Protein AF-S9UKJ8-F1 (afdb_monomer_lite)

Organism: NCBI:txid28005

Sequence (243 aa):
MNTKVLHRVELGLLLQLMEANLGEGTVPHVLLGRLALAVHAKDIDEVETLLLLLRHGASNDEAVRLEVHRLLRDAPGLAELLCSAAQAQTVSVSLSSPLELAPADGTSSDHNPPSGGAGHRAVTPTTRRNTDNQFLSEMLTSQVMTWCAQHPAEWELAAASATKALQRSRERQQEKARDRSVASEVRREKALKQKEKAAEQEAEVTKLFTKMKMDAQTICKDSTSSLAPSLSSSFTRAASPLS

Secondary structure (DSSP, 8-state):
--HHHHHHHHHHHHHHHHHHHGGGS-HHHHHHHHHHHHHHHT-HHHHHHHHHHHHHHHHH-HHHHHHHHHHTTT-HHHHHHHH-----S-------------------------------------TTTTHHHHHHHHHHHHHHHHHHHH-HHHHHHHHHHHHHHHHHHHHHHHHHHHHHHHHHHHHHHHHHHHHHHHHHHHHHHHHHHHHHHHHHHHHHHHHHHTT----------------

pLDDT: mean 71.96, std 22.55, range [26.75, 94.38]

Foldseek 3Di:
DPVVVVVVVVLVVVLVVLVVCLVVLCSLLVLLLVLLVCLVVVVLVSNLSSLVSLQSSLLVDVSSLVVLCVLLVLPNVLSCLSNVNPPPPDDPPPPDDDDDDDDDDDDDDDDDDDDDDDDDDDPPVPPPPPPVSVVVSVVSSVVNSVSCVVCVPSSVVSNVSSNVSNVVVVVVVVVVVVVVVVVVVVVVVVVVVVVVVVVVVVVVVVVVVVVVVVVVVVVVVVVVVVPDDPPPDPDDDDDDDDD

Radius of gyration: 43.36 Å; chains: 1; bounding box: 113×76×123 Å

Structure (mmCIF, N/CA/C/O backbone):
data_AF-S9UKJ8-F1
#
_entry.id   AF-S9UKJ8-F1
#
loop_
_atom_site.group_PDB
_atom_site.id
_atom_site.type_symbol
_atom_site.label_atom_id
_atom_site.label_alt_id
_atom_site.label_comp_id
_atom_site.label_asym_id
_atom_site.label_entity_id
_atom_site.label_seq_id
_atom_site.pdbx_PDB_ins_code
_atom_site.Cartn_x
_atom_site.Cartn_y
_atom_site.Cartn_z
_atom_site.occupancy
_atom_site.B_iso_or_equiv
_atom_site.auth_seq_id
_atom_site.auth_comp_id
_atom_site.auth_asym_id
_atom_site.auth_atom_id
_atom_site.pdbx_PDB_model_num
ATOM 1 N N . MET A 1 1 ? -13.391 -21.448 -23.017 1.00 42.75 1 MET A N 1
ATOM 2 C CA . MET A 1 1 ? -13.779 -20.461 -21.981 1.00 42.75 1 MET A CA 1
ATOM 3 C C . MET A 1 1 ? -12.931 -19.215 -22.165 1.00 42.75 1 MET A C 1
ATOM 5 O O . MET A 1 1 ? -11.741 -19.342 -22.413 1.00 42.75 1 MET A O 1
ATOM 9 N N . ASN A 1 2 ? -13.550 -18.036 -22.146 1.00 40.47 2 ASN A N 1
ATOM 10 C CA . ASN A 1 2 ? -12.925 -16.772 -22.539 1.00 40.47 2 ASN A CA 1
ATOM 11 C C . ASN A 1 2 ? -12.107 -16.196 -21.365 1.00 40.47 2 ASN A C 1
ATOM 13 O O . ASN A 1 2 ? -12.621 -15.409 -20.573 1.00 40.47 2 ASN A O 1
ATOM 17 N N . THR A 1 3 ? -10.844 -16.606 -21.236 1.00 46.06 3 THR A N 1
ATOM 18 C CA . THR A 1 3 ? -9.904 -16.156 -20.184 1.00 46.06 3 THR A CA 1
ATOM 19 C C . THR A 1 3 ? -9.800 -14.630 -20.094 1.00 46.06 3 THR A C 1
ATOM 21 O O . THR A 1 3 ? -9.735 -14.073 -19.004 1.00 46.06 3 THR A O 1
ATOM 24 N N . LYS A 1 4 ? -9.932 -13.936 -21.230 1.00 49.91 4 LYS A N 1
ATOM 25 C CA . LYS A 1 4 ? -9.935 -12.466 -21.320 1.00 49.91 4 LYS A CA 1
ATOM 26 C C . LYS A 1 4 ? -11.103 -11.787 -20.596 1.00 49.91 4 LYS A C 1
ATOM 28 O O . LYS A 1 4 ? -10.984 -10.633 -20.203 1.00 49.91 4 LYS A O 1
ATOM 33 N N . VAL A 1 5 ? -12.248 -12.459 -20.450 1.00 45.25 5 VAL A N 1
ATOM 34 C CA . VAL A 1 5 ? -13.408 -11.898 -19.732 1.00 45.25 5 VAL A CA 1
ATOM 35 C C . VAL A 1 5 ? -13.223 -12.050 -18.222 1.00 45.25 5 VAL A C 1
ATOM 37 O O . VAL A 1 5 ? -13.528 -11.115 -17.490 1.00 45.25 5 VAL A O 1
ATOM 40 N N . LEU A 1 6 ? -12.656 -13.174 -17.771 1.00 49.56 6 LEU A N 1
ATOM 41 C CA . LEU A 1 6 ? -12.334 -13.416 -16.360 1.00 49.56 6 LEU A CA 1
ATOM 42 C C . LEU A 1 6 ? -11.272 -12.433 -15.852 1.00 49.56 6 LEU A C 1
ATOM 44 O O . LEU A 1 6 ? -11.539 -11.719 -14.890 1.00 49.56 6 LEU A O 1
ATOM 48 N N . HIS A 1 7 ? -10.168 -12.266 -16.587 1.00 57.66 7 HIS A N 1
ATOM 49 C CA . HIS A 1 7 ? -9.127 -11.286 -16.243 1.00 57.66 7 HIS A CA 1
ATOM 50 C C . HIS A 1 7 ? -9.651 -9.846 -16.134 1.00 57.66 7 HIS A C 1
ATOM 52 O O . HIS A 1 7 ? -9.177 -9.065 -15.317 1.00 57.66 7 HIS A O 1
ATOM 58 N N . ARG A 1 8 ? -10.661 -9.470 -16.928 1.00 57.50 8 ARG A N 1
ATOM 59 C CA . ARG A 1 8 ? -11.258 -8.124 -16.864 1.00 57.50 8 ARG A CA 1
ATOM 60 C C . ARG A 1 8 ? -12.118 -7.909 -15.628 1.00 57.50 8 ARG A C 1
ATOM 62 O O . ARG A 1 8 ? -12.112 -6.812 -15.077 1.00 57.50 8 ARG A O 1
ATOM 69 N N . VAL A 1 9 ? -12.867 -8.930 -15.216 1.00 57.56 9 VAL A N 1
ATOM 70 C CA . VAL A 1 9 ? -13.647 -8.884 -13.972 1.00 57.56 9 VAL A CA 1
ATOM 71 C C . VAL A 1 9 ? -12.697 -8.837 -12.775 1.00 57.56 9 VAL A C 1
ATOM 73 O O . VAL A 1 9 ? -12.909 -8.044 -11.862 1.00 57.56 9 VAL A O 1
ATOM 76 N N . GLU A 1 10 ? -11.612 -9.610 -12.822 1.00 70.25 10 GLU A N 1
ATOM 77 C CA . GLU A 1 10 ? -10.571 -9.643 -11.790 1.00 70.25 10 GLU A CA 1
ATOM 78 C C . GLU A 1 10 ? -9.831 -8.300 -11.675 1.00 70.25 10 GLU A C 1
ATOM 80 O O . GLU A 1 10 ? -9.733 -7.755 -10.576 1.00 70.25 10 GLU A O 1
ATOM 85 N N . LEU A 1 11 ? -9.404 -7.696 -12.791 1.00 70.69 11 LEU A N 1
ATOM 86 C CA . LEU A 1 11 ? -8.752 -6.381 -12.792 1.00 70.69 11 LEU A CA 1
ATOM 87 C C . LEU A 1 11 ? -9.694 -5.261 -12.325 1.00 70.69 11 LEU A C 1
ATOM 89 O O . LEU A 1 11 ? -9.288 -4.398 -11.550 1.00 70.69 11 LEU A O 1
ATOM 93 N N . GLY A 1 12 ? -10.957 -5.277 -12.762 1.00 68.12 12 GLY A N 1
ATOM 94 C CA . GLY A 1 12 ? -11.956 -4.299 -12.322 1.00 68.12 12 GLY A CA 1
ATOM 95 C C . GLY A 1 12 ? -12.201 -4.353 -10.813 1.00 68.12 12 GLY A C 1
ATOM 96 O O . GLY A 1 12 ? -12.305 -3.313 -10.165 1.00 68.12 12 GLY A O 1
ATOM 97 N N . LEU A 1 13 ? -12.226 -5.558 -10.239 1.00 75.00 13 LEU A N 1
ATOM 98 C CA . LEU A 1 13 ? -12.382 -5.754 -8.801 1.00 75.00 13 LEU A CA 1
ATOM 99 C C . LEU A 1 13 ? -11.124 -5.327 -8.027 1.00 75.00 13 LEU A C 1
ATOM 101 O O . LEU A 1 13 ? -11.236 -4.694 -6.979 1.00 75.00 13 LEU A O 1
ATOM 105 N N . LEU A 1 14 ? -9.929 -5.603 -8.561 1.00 77.38 14 LEU A N 1
ATOM 106 C CA . LEU A 1 14 ? -8.662 -5.129 -7.992 1.00 77.38 14 LEU A CA 1
ATOM 107 C C . LEU A 1 14 ? -8.565 -3.599 -7.985 1.00 77.38 14 LEU A C 1
ATOM 109 O O . LEU A 1 14 ? -8.119 -3.032 -6.991 1.00 77.38 14 LEU A O 1
ATOM 113 N N . LEU A 1 15 ? -9.024 -2.930 -9.046 1.00 77.00 15 LEU A N 1
ATOM 114 C CA . LEU A 1 15 ? -9.085 -1.467 -9.112 1.00 77.00 15 LEU A CA 1
ATOM 115 C C . LEU A 1 15 ? -10.022 -0.892 -8.046 1.00 77.00 15 LEU A C 1
ATOM 117 O O . LEU A 1 15 ? -9.621 0.005 -7.313 1.00 77.00 15 LEU A O 1
ATOM 121 N N . GLN A 1 16 ? -11.229 -1.445 -7.900 1.00 74.12 16 GLN A N 1
ATOM 122 C CA . GLN A 1 16 ? -12.180 -1.004 -6.871 1.00 74.12 16 GLN A CA 1
ATOM 123 C C . GLN A 1 16 ? -11.644 -1.223 -5.453 1.00 74.12 16 GLN A C 1
ATOM 125 O O . GLN A 1 16 ? -11.797 -0.363 -4.585 1.00 74.12 16 GLN A O 1
ATOM 130 N N . LEU A 1 17 ? -10.992 -2.363 -5.207 1.00 78.75 17 LEU A N 1
ATOM 131 C CA . LEU A 1 17 ? -10.336 -2.629 -3.929 1.00 78.75 17 LEU A CA 1
ATOM 132 C C . LEU A 1 17 ? -9.192 -1.648 -3.686 1.00 78.75 17 LEU A C 1
ATOM 134 O O . LEU A 1 17 ? -9.054 -1.145 -2.577 1.00 78.75 17 LEU A O 1
ATOM 138 N N . MET A 1 18 ? -8.389 -1.345 -4.703 1.00 82.69 18 MET A N 1
ATOM 139 C CA . MET A 1 18 ? -7.324 -0.358 -4.588 1.00 82.69 18 MET A CA 1
ATOM 140 C C . MET A 1 18 ? -7.886 1.023 -4.240 1.00 82.69 18 MET A C 1
ATOM 142 O O . MET A 1 18 ? -7.428 1.620 -3.271 1.00 82.69 18 MET A O 1
ATOM 146 N N . GLU A 1 19 ? -8.904 1.491 -4.967 1.00 78.56 19 GLU A N 1
ATOM 147 C CA . GLU A 1 19 ? -9.589 2.769 -4.729 1.00 78.56 19 GLU A CA 1
ATOM 148 C C . GLU A 1 19 ? -10.152 2.867 -3.309 1.00 78.56 19 GLU A C 1
ATOM 150 O O . GLU A 1 19 ? -9.937 3.866 -2.623 1.00 78.56 19 GLU A O 1
ATOM 155 N N . ALA A 1 20 ? -10.793 1.800 -2.826 1.00 79.94 20 ALA A N 1
ATOM 156 C CA . ALA A 1 20 ? -11.312 1.727 -1.462 1.00 79.94 20 ALA A CA 1
ATOM 157 C C . ALA A 1 20 ? -10.213 1.824 -0.385 1.00 79.94 20 ALA A C 1
ATOM 159 O O . ALA A 1 20 ? -10.508 2.175 0.756 1.00 79.94 20 ALA A O 1
ATOM 160 N N . ASN A 1 21 ? -8.958 1.525 -0.736 1.00 77.69 21 ASN A N 1
ATOM 161 C CA . ASN A 1 21 ? -7.815 1.513 0.177 1.00 77.69 21 ASN A CA 1
ATOM 162 C C . ASN A 1 21 ? -6.812 2.659 -0.062 1.00 77.69 21 ASN A C 1
ATOM 164 O O . ASN A 1 21 ? -5.813 2.740 0.655 1.00 77.69 21 ASN A O 1
ATOM 168 N N . LEU A 1 22 ? -7.061 3.574 -1.010 1.00 75.56 22 LEU A N 1
ATOM 169 C CA . LEU A 1 22 ? -6.163 4.710 -1.291 1.00 75.56 22 LEU A CA 1
ATOM 170 C C . LEU A 1 22 ? -5.893 5.560 -0.040 1.00 75.56 22 LEU A C 1
ATOM 172 O O . LEU A 1 22 ? -4.749 5.926 0.232 1.00 75.56 22 LEU A O 1
ATOM 176 N N . GLY A 1 23 ? -6.920 5.765 0.791 1.00 66.38 23 GLY A N 1
ATOM 177 C CA . GLY A 1 23 ? -6.824 6.530 2.038 1.00 66.38 23 GLY A CA 1
ATOM 178 C C . GLY A 1 23 ? -5.901 5.929 3.108 1.00 66.38 23 GLY A C 1
ATOM 179 O O . GLY A 1 23 ? -5.560 6.618 4.067 1.00 66.38 23 GLY A O 1
ATOM 180 N N . GLU A 1 24 ? -5.468 4.672 2.969 1.00 70.50 24 GLU A N 1
ATOM 181 C CA . GLU A 1 24 ? -4.527 4.054 3.910 1.00 70.50 24 GLU A CA 1
ATOM 182 C C . GLU A 1 24 ? -3.058 4.393 3.611 1.00 70.50 24 GLU A C 1
ATOM 184 O O . GLU A 1 24 ? -2.190 4.140 4.450 1.00 70.50 24 GLU A O 1
ATOM 189 N N . GLY A 1 25 ? -2.751 4.937 2.424 1.00 73.50 25 GLY A N 1
ATOM 190 C CA . GLY A 1 25 ? -1.390 5.295 2.005 1.00 73.50 25 GLY A CA 1
ATOM 191 C C . GLY A 1 25 ? -0.428 4.108 1.841 1.00 73.50 25 GLY A C 1
ATOM 192 O O . GLY A 1 25 ? 0.751 4.310 1.568 1.00 73.50 25 GLY A O 1
ATOM 193 N N . THR A 1 26 ? -0.910 2.870 2.006 1.00 82.75 26 THR A N 1
ATOM 194 C CA . THR A 1 26 ? -0.124 1.626 1.908 1.00 82.75 26 THR A CA 1
ATOM 195 C C . THR A 1 26 ? -0.115 1.031 0.501 1.00 82.75 26 THR A C 1
ATOM 197 O O . THR A 1 26 ? 0.738 0.198 0.185 1.00 82.75 26 THR A O 1
ATOM 200 N N . VAL A 1 27 ? -1.050 1.464 -0.349 1.00 86.25 27 VAL A N 1
ATOM 201 C CA . VAL A 1 27 ? -1.224 0.986 -1.726 1.00 86.25 27 VAL A CA 1
ATOM 202 C C . VAL A 1 27 ? 0.079 1.076 -2.537 1.00 86.25 27 VAL A C 1
ATOM 204 O O . VAL A 1 27 ? 0.480 0.049 -3.092 1.00 86.25 27 VAL A O 1
ATOM 207 N N . PRO A 1 28 ? 0.814 2.209 -2.560 1.00 89.06 28 PRO A N 1
ATOM 208 C CA . PRO A 1 28 ? 2.057 2.308 -3.327 1.00 89.06 28 PRO A CA 1
ATOM 209 C C . PRO A 1 28 ? 3.138 1.344 -2.826 1.00 89.06 28 PRO A C 1
ATOM 211 O O . PRO A 1 28 ? 3.861 0.765 -3.635 1.00 89.06 28 PRO A O 1
ATOM 214 N N . HIS A 1 29 ? 3.227 1.103 -1.509 1.00 89.81 29 HIS A N 1
ATOM 215 C CA . HIS A 1 29 ? 4.183 0.141 -0.941 1.00 89.81 29 HIS A CA 1
ATOM 216 C C . HIS A 1 29 ? 3.895 -1.282 -1.401 1.00 89.81 29 HIS A C 1
ATOM 218 O O . HIS A 1 29 ? 4.818 -2.013 -1.751 1.00 89.81 29 HIS A O 1
ATOM 224 N N . VAL A 1 30 ? 2.622 -1.682 -1.384 1.00 88.62 30 VAL A N 1
ATOM 225 C CA . VAL A 1 30 ? 2.203 -3.026 -1.799 1.00 88.62 30 VAL A CA 1
ATOM 226 C C . VAL A 1 30 ? 2.452 -3.226 -3.283 1.00 88.62 30 VAL A C 1
ATOM 228 O O . VAL A 1 30 ? 3.060 -4.227 -3.657 1.00 88.62 30 VAL A O 1
ATOM 231 N N . LEU A 1 31 ? 2.025 -2.279 -4.114 1.00 91.31 31 LEU A N 1
ATOM 232 C CA . LEU A 1 31 ? 2.148 -2.409 -5.559 1.00 91.31 31 LEU A CA 1
ATOM 233 C C . LEU A 1 31 ? 3.610 -2.372 -6.019 1.00 91.31 31 LEU A C 1
ATOM 235 O O . LEU A 1 31 ? 4.016 -3.256 -6.765 1.00 91.31 31 LEU A O 1
ATOM 239 N N . LEU A 1 32 ? 4.428 -1.432 -5.527 1.00 92.12 32 LEU A N 1
ATOM 240 C CA . LEU A 1 32 ? 5.851 -1.368 -5.889 1.00 92.12 32 LEU A CA 1
ATOM 241 C C . LEU A 1 32 ? 6.654 -2.539 -5.313 1.00 92.12 32 LEU A C 1
ATOM 243 O O . LEU A 1 32 ? 7.533 -3.071 -5.987 1.00 92.12 32 LEU A O 1
ATOM 247 N N . GLY A 1 33 ? 6.351 -2.975 -4.087 1.00 90.69 33 GLY A N 1
ATOM 248 C CA . GLY A 1 33 ? 7.003 -4.142 -3.494 1.00 90.69 33 GLY A CA 1
ATOM 249 C C . GLY A 1 33 ? 6.677 -5.435 -4.245 1.00 90.69 33 GLY A C 1
ATOM 250 O O . GLY A 1 33 ? 7.560 -6.264 -4.443 1.00 90.69 33 GLY A O 1
ATOM 251 N N . ARG A 1 34 ? 5.433 -5.605 -4.716 1.00 89.75 34 ARG A N 1
ATOM 252 C CA . ARG A 1 34 ? 5.076 -6.730 -5.594 1.00 89.75 34 ARG A CA 1
ATOM 253 C C . ARG A 1 34 ? 5.686 -6.597 -6.982 1.00 89.75 34 ARG A C 1
ATOM 255 O O . ARG A 1 34 ? 6.147 -7.598 -7.514 1.00 89.75 34 ARG A O 1
AT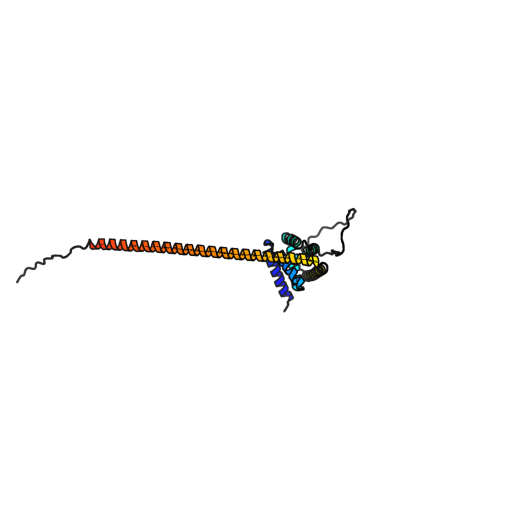OM 262 N N . LEU A 1 35 ? 5.759 -5.384 -7.529 1.00 91.94 35 LEU A N 1
ATOM 263 C CA . LEU A 1 35 ? 6.369 -5.139 -8.836 1.00 91.94 35 LEU A CA 1
ATOM 264 C C . LEU A 1 35 ? 7.842 -5.550 -8.820 1.00 91.94 35 LEU A C 1
ATOM 266 O O . LEU A 1 35 ? 8.294 -6.234 -9.731 1.00 91.94 35 LEU A O 1
ATOM 270 N N . ALA A 1 36 ? 8.563 -5.216 -7.746 1.00 91.50 36 ALA A N 1
ATOM 271 C CA . ALA A 1 36 ? 9.942 -5.648 -7.547 1.00 91.50 36 ALA A CA 1
ATOM 272 C C . ALA A 1 36 ? 10.104 -7.176 -7.637 1.00 91.50 36 ALA A C 1
ATOM 274 O O . ALA A 1 36 ? 10.993 -7.672 -8.331 1.00 91.50 36 ALA A O 1
ATOM 275 N N . LEU A 1 37 ? 9.215 -7.919 -6.973 1.00 89.56 37 LEU A N 1
ATOM 276 C CA . LEU A 1 37 ? 9.215 -9.382 -6.993 1.00 89.56 37 LEU A CA 1
ATOM 277 C C . LEU A 1 37 ? 8.841 -9.942 -8.371 1.00 89.56 37 LEU A C 1
ATOM 279 O O . LEU A 1 37 ? 9.514 -10.851 -8.848 1.00 89.56 37 LEU A O 1
ATOM 283 N N . ALA A 1 38 ? 7.816 -9.386 -9.019 1.00 90.62 38 ALA A N 1
ATOM 284 C CA . ALA A 1 38 ? 7.336 -9.834 -10.325 1.00 90.62 38 ALA A CA 1
ATOM 285 C C . ALA A 1 38 ? 8.391 -9.631 -11.426 1.00 90.62 38 ALA A C 1
ATOM 287 O O . ALA A 1 38 ? 8.667 -10.546 -12.200 1.00 90.62 38 ALA A O 1
ATOM 288 N N . VAL A 1 39 ? 9.067 -8.474 -11.440 1.00 89.81 39 VAL A N 1
ATOM 289 C CA . VAL A 1 39 ? 10.184 -8.197 -12.361 1.00 89.81 39 VAL A CA 1
ATOM 290 C C . VAL A 1 39 ? 11.334 -9.182 -12.135 1.00 89.81 39 VAL A C 1
ATOM 292 O O . VAL A 1 39 ? 11.874 -9.723 -13.099 1.00 89.81 39 VAL A O 1
ATOM 295 N N . HIS A 1 40 ? 11.692 -9.465 -10.876 1.00 88.56 40 HIS A N 1
ATOM 296 C CA . HIS A 1 40 ? 12.737 -10.443 -10.555 1.00 88.56 40 HIS A CA 1
ATOM 297 C C . HIS A 1 40 ? 12.354 -11.867 -10.995 1.00 88.56 40 HIS A C 1
ATOM 299 O O . HIS A 1 40 ? 13.179 -12.591 -11.551 1.00 88.56 40 HIS A O 1
ATOM 305 N N . ALA A 1 41 ? 11.089 -12.248 -10.799 1.00 89.81 41 ALA A N 1
ATOM 306 C CA . ALA A 1 41 ? 10.534 -13.530 -11.226 1.00 89.81 41 ALA A CA 1
ATOM 307 C C . ALA A 1 41 ? 10.302 -13.628 -12.746 1.00 89.81 41 ALA A C 1
ATOM 309 O O . ALA A 1 41 ? 10.037 -14.720 -13.246 1.00 89.81 41 ALA A O 1
ATOM 310 N N . LYS A 1 42 ? 10.428 -12.512 -13.482 1.00 90.12 42 LYS A N 1
ATOM 311 C CA . LYS A 1 42 ? 10.076 -12.382 -14.906 1.00 90.12 42 LYS A CA 1
ATOM 312 C C . LYS A 1 42 ? 8.613 -12.751 -15.192 1.00 90.12 42 LYS A C 1
ATOM 314 O O . LYS A 1 42 ? 8.304 -13.254 -16.271 1.00 90.12 42 LYS A O 1
ATOM 319 N N . ASP A 1 43 ? 7.728 -12.495 -14.232 1.00 89.75 43 ASP A N 1
ATOM 320 C CA . ASP A 1 43 ? 6.286 -12.689 -14.380 1.00 89.75 43 ASP A CA 1
ATOM 321 C C . ASP A 1 43 ? 5.681 -11.471 -15.089 1.00 89.75 43 ASP A C 1
ATOM 323 O O . ASP A 1 43 ? 5.355 -10.457 -14.471 1.00 89.75 43 ASP A O 1
ATOM 327 N N . ILE A 1 44 ? 5.608 -11.544 -16.418 1.00 87.38 44 ILE A N 1
ATOM 328 C CA . ILE A 1 44 ? 5.170 -10.423 -17.257 1.00 87.38 44 ILE A CA 1
ATOM 329 C C . ILE A 1 44 ? 3.692 -10.087 -17.027 1.00 87.38 44 ILE A C 1
ATOM 331 O O . ILE A 1 44 ? 3.347 -8.907 -17.006 1.00 87.38 44 ILE A O 1
ATOM 335 N N . ASP A 1 45 ? 2.846 -11.093 -16.799 1.00 85.25 45 ASP A N 1
ATOM 336 C CA . ASP A 1 45 ? 1.407 -10.901 -16.592 1.00 85.25 45 ASP A CA 1
ATOM 337 C C . ASP A 1 45 ? 1.142 -10.170 -15.260 1.00 85.25 45 ASP A C 1
ATOM 339 O O . ASP A 1 45 ? 0.312 -9.252 -15.177 1.00 85.25 45 ASP A O 1
ATOM 343 N N . GLU A 1 46 ? 1.888 -10.528 -14.206 1.00 86.69 46 GLU A N 1
ATOM 344 C CA . GLU A 1 46 ? 1.823 -9.824 -12.924 1.00 86.69 46 GLU A CA 1
ATOM 345 C C . GLU A 1 46 ? 2.389 -8.400 -13.034 1.00 86.69 46 GLU A C 1
ATOM 347 O O . GLU A 1 46 ? 1.773 -7.462 -12.518 1.00 86.69 46 GLU A O 1
ATOM 352 N N . VAL A 1 47 ? 3.516 -8.211 -13.732 1.00 89.44 47 VAL A N 1
ATOM 353 C CA . VAL A 1 47 ? 4.085 -6.875 -13.987 1.00 89.44 47 VAL A CA 1
ATOM 354 C C . VAL A 1 47 ? 3.057 -5.986 -14.681 1.00 89.44 47 VAL A C 1
ATOM 356 O O . VAL A 1 47 ? 2.778 -4.893 -14.191 1.00 89.44 47 VAL A O 1
ATOM 359 N N . GLU A 1 48 ? 2.447 -6.456 -15.766 1.00 86.94 48 GLU A N 1
ATOM 360 C CA . GLU A 1 48 ? 1.455 -5.694 -16.524 1.00 86.94 48 GLU A CA 1
ATOM 361 C C . GLU A 1 48 ? 0.286 -5.247 -15.629 1.00 86.94 48 GLU A C 1
ATOM 363 O O . GLU A 1 48 ? -0.073 -4.065 -15.577 1.00 86.94 48 GLU A O 1
ATOM 368 N N . THR A 1 49 ? -0.259 -6.180 -14.847 1.00 85.50 49 THR A N 1
ATOM 369 C CA . THR A 1 49 ? -1.361 -5.907 -13.917 1.00 85.50 49 THR A CA 1
ATOM 370 C C . THR A 1 49 ? -0.976 -4.853 -12.876 1.00 85.50 49 THR A C 1
ATOM 372 O O . THR A 1 49 ? -1.731 -3.911 -12.624 1.00 85.50 49 THR A O 1
ATOM 375 N N . LEU A 1 50 ? 0.207 -4.975 -12.271 1.00 89.12 50 LEU A N 1
ATOM 376 C CA . LEU A 1 50 ? 0.682 -4.045 -11.244 1.00 89.12 50 LEU A CA 1
ATOM 377 C C . LEU A 1 50 ? 0.945 -2.645 -11.804 1.00 89.12 50 LEU A C 1
ATOM 379 O O . LEU A 1 50 ? 0.643 -1.657 -11.132 1.00 89.12 50 LEU A O 1
ATOM 383 N N . LEU A 1 51 ? 1.461 -2.552 -13.030 1.00 89.00 51 LEU A N 1
ATOM 384 C CA . LEU A 1 51 ? 1.686 -1.283 -13.719 1.00 89.00 51 LEU A CA 1
ATOM 385 C C . LEU A 1 51 ? 0.371 -0.561 -14.021 1.00 89.00 51 LEU A C 1
ATOM 387 O O . LEU A 1 51 ? 0.275 0.649 -13.806 1.00 89.00 51 LEU A O 1
ATOM 391 N N . LEU A 1 52 ? -0.663 -1.292 -14.446 1.00 84.31 52 LEU A N 1
ATOM 392 C CA . LEU A 1 52 ? -2.002 -0.734 -14.649 1.00 84.31 52 LEU A CA 1
ATOM 393 C C . LEU A 1 52 ? -2.588 -0.171 -13.349 1.00 84.31 52 LEU A C 1
ATOM 395 O O . LEU A 1 52 ? -3.108 0.948 -13.343 1.00 84.31 52 LEU A O 1
ATOM 399 N N . LEU A 1 53 ? -2.468 -0.911 -12.243 1.00 86.00 53 LEU A N 1
ATOM 400 C CA . LEU A 1 53 ? -2.940 -0.467 -10.929 1.00 86.00 53 LEU A CA 1
ATOM 401 C C . LEU A 1 53 ? -2.173 0.770 -10.438 1.00 86.00 53 LEU A C 1
ATOM 403 O O . LEU A 1 53 ? -2.792 1.755 -10.037 1.00 86.00 53 LEU A O 1
ATOM 407 N N . LEU A 1 54 ? -0.837 0.760 -10.519 1.00 88.19 54 LEU A N 1
ATOM 408 C CA . LEU A 1 54 ? 0.008 1.889 -10.111 1.00 88.19 54 LEU A CA 1
ATOM 409 C C . LEU A 1 54 ? -0.319 3.155 -10.888 1.00 88.19 54 LEU A C 1
ATOM 411 O O . LEU A 1 54 ? -0.495 4.216 -10.293 1.00 88.19 54 LEU A O 1
ATOM 415 N N . ARG A 1 55 ? -0.441 3.037 -12.208 1.00 84.31 55 ARG A N 1
ATOM 416 C CA . ARG A 1 55 ? -0.739 4.171 -13.076 1.00 84.31 55 ARG A CA 1
ATOM 417 C C . ARG A 1 55 ? -2.131 4.731 -12.817 1.00 84.31 55 ARG A C 1
ATOM 419 O O . ARG A 1 55 ? -2.295 5.949 -12.786 1.00 84.31 55 ARG A O 1
ATOM 426 N N . HIS A 1 56 ? -3.124 3.865 -12.603 1.00 83.69 56 HIS A N 1
ATOM 427 C CA . HIS A 1 56 ? -4.470 4.292 -1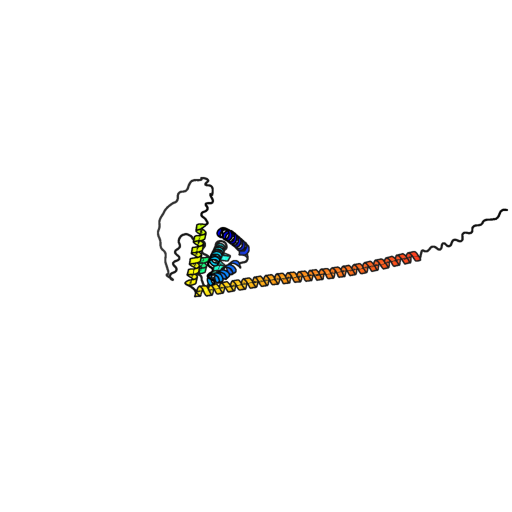2.216 1.00 83.69 56 HIS A CA 1
ATOM 428 C C . HIS A 1 56 ? -4.451 5.037 -10.881 1.00 83.69 56 HIS A C 1
ATOM 430 O O . HIS A 1 56 ? -5.003 6.130 -10.783 1.00 83.69 56 HIS A O 1
ATOM 436 N N . GLY A 1 57 ? -3.761 4.492 -9.875 1.00 83.94 57 GLY A N 1
ATOM 437 C CA . GLY A 1 57 ? -3.603 5.136 -8.572 1.00 83.94 57 GLY A CA 1
ATOM 438 C C . GLY A 1 57 ? -2.914 6.499 -8.676 1.00 83.94 57 GLY A C 1
ATOM 439 O O . GLY A 1 57 ? -3.449 7.490 -8.193 1.00 83.94 57 GLY A O 1
ATOM 440 N N . ALA A 1 58 ? -1.775 6.573 -9.367 1.00 86.50 58 ALA A N 1
ATOM 441 C CA . ALA A 1 58 ? -0.998 7.804 -9.522 1.00 86.50 58 ALA A CA 1
ATOM 442 C C . ALA A 1 58 ? -1.699 8.875 -10.377 1.00 86.50 58 ALA A C 1
ATOM 444 O O . ALA A 1 58 ? -1.426 10.062 -10.214 1.00 86.50 58 ALA A O 1
ATOM 445 N N . SER A 1 59 ? -2.598 8.477 -11.283 1.00 83.56 59 SER A N 1
ATOM 446 C CA . SER A 1 59 ? -3.378 9.421 -12.098 1.00 83.56 59 SER A CA 1
ATOM 447 C C . SER A 1 59 ? -4.567 10.014 -11.340 1.00 83.56 59 SER A C 1
ATOM 449 O O . SER A 1 59 ? -4.985 11.128 -11.648 1.00 83.56 59 SER A O 1
ATOM 451 N N . ASN A 1 60 ? -5.121 9.275 -10.375 1.00 82.44 60 ASN A N 1
ATOM 452 C CA . ASN A 1 60 ? -6.327 9.672 -9.646 1.00 82.44 60 ASN A CA 1
ATOM 453 C C . ASN A 1 60 ? -6.036 10.279 -8.268 1.00 82.44 60 ASN A C 1
ATOM 455 O O . ASN A 1 60 ? -6.867 11.028 -7.758 1.00 82.44 60 ASN A O 1
ATOM 459 N N . ASP A 1 61 ? -4.885 9.969 -7.667 1.00 83.94 61 ASP A N 1
ATOM 460 C CA . ASP A 1 61 ? -4.521 10.412 -6.323 1.00 83.94 61 ASP A CA 1
ATOM 461 C C . ASP A 1 61 ? -3.088 10.972 -6.279 1.00 83.94 61 ASP A C 1
ATOM 463 O O . ASP A 1 61 ? -2.094 10.269 -6.492 1.00 83.94 61 ASP A O 1
ATOM 467 N N . GLU A 1 62 ? -2.985 12.260 -5.945 1.00 87.31 62 GLU A N 1
ATOM 468 C CA . GLU A 1 62 ? -1.714 12.967 -5.785 1.00 87.31 62 GLU A CA 1
ATOM 469 C C . GLU A 1 62 ? -0.834 12.344 -4.697 1.00 87.31 62 GLU A C 1
ATOM 471 O O . GLU A 1 62 ? 0.387 12.284 -4.844 1.00 87.31 62 GLU A O 1
ATOM 476 N N . ALA A 1 63 ? -1.433 11.851 -3.610 1.00 87.94 63 ALA A N 1
ATOM 477 C CA . ALA A 1 63 ? -0.692 11.229 -2.522 1.00 87.94 63 ALA A CA 1
ATOM 478 C C . ALA A 1 63 ? -0.019 9.935 -2.989 1.00 87.94 63 ALA A C 1
ATOM 480 O O . ALA A 1 63 ? 1.128 9.675 -2.625 1.00 87.94 63 ALA A O 1
ATOM 481 N N . VAL A 1 64 ? -0.688 9.157 -3.849 1.00 88.12 64 VAL A N 1
ATOM 482 C CA . VAL A 1 64 ? -0.085 7.978 -4.486 1.00 88.12 64 VAL A CA 1
ATOM 483 C C . VAL A 1 64 ? 1.073 8.388 -5.380 1.00 88.12 64 VAL A C 1
ATOM 485 O O . VAL A 1 64 ? 2.152 7.809 -5.267 1.00 88.12 64 VAL A O 1
ATOM 488 N N . ARG A 1 65 ? 0.884 9.402 -6.228 1.00 90.19 65 ARG A N 1
ATOM 489 C CA . ARG A 1 65 ? 1.933 9.892 -7.129 1.00 90.19 65 ARG A CA 1
ATOM 490 C C . ARG A 1 65 ? 3.183 10.333 -6.366 1.00 90.19 65 ARG A C 1
ATOM 492 O O . ARG A 1 65 ? 4.287 9.878 -6.666 1.00 90.19 65 ARG A O 1
ATOM 499 N N . LEU A 1 66 ? 3.013 11.177 -5.349 1.00 90.69 66 LEU A N 1
ATOM 500 C CA . LEU A 1 66 ? 4.110 11.652 -4.503 1.00 90.69 66 LEU A CA 1
ATOM 501 C C . LEU A 1 66 ? 4.806 10.499 -3.774 1.00 90.69 66 LEU A C 1
ATOM 503 O O . LEU A 1 66 ? 6.034 10.474 -3.686 1.00 90.69 66 LEU A O 1
ATOM 507 N N . GLU A 1 67 ? 4.043 9.525 -3.282 1.00 90.88 67 GLU A N 1
ATOM 508 C CA . GLU A 1 67 ? 4.601 8.374 -2.582 1.00 90.88 67 GLU A CA 1
ATOM 509 C C . GLU A 1 67 ? 5.397 7.453 -3.518 1.00 90.88 67 GLU A C 1
ATOM 511 O O . GLU A 1 67 ? 6.455 6.962 -3.123 1.00 90.88 67 GLU A O 1
ATOM 516 N N . VAL A 1 68 ? 4.962 7.271 -4.771 1.00 91.69 68 VAL A N 1
ATOM 517 C CA . VAL A 1 68 ? 5.736 6.545 -5.794 1.00 91.69 68 VAL A CA 1
ATOM 518 C C . VAL A 1 68 ? 7.077 7.238 -6.042 1.00 91.69 68 VAL A C 1
ATOM 520 O O . VAL A 1 68 ? 8.115 6.583 -5.953 1.00 91.69 68 VAL A O 1
ATOM 523 N N . HIS A 1 69 ? 7.090 8.561 -6.245 1.00 92.44 69 HIS A N 1
ATOM 524 C CA . HIS A 1 69 ? 8.340 9.323 -6.380 1.00 92.44 69 HIS A CA 1
ATOM 525 C C . HIS A 1 69 ? 9.234 9.211 -5.139 1.00 92.44 69 HIS A C 1
ATOM 527 O O . HIS A 1 69 ? 10.450 9.069 -5.255 1.00 92.44 69 HIS A O 1
ATOM 533 N N . ARG A 1 70 ? 8.645 9.224 -3.939 1.00 92.00 70 ARG A N 1
ATOM 534 C CA . ARG A 1 70 ? 9.389 9.081 -2.682 1.00 92.00 70 ARG A CA 1
ATOM 535 C C . ARG A 1 70 ? 10.043 7.703 -2.552 1.00 92.00 70 ARG A C 1
ATOM 537 O O . ARG A 1 70 ? 11.171 7.604 -2.067 1.00 92.00 70 ARG A O 1
ATOM 544 N N . LEU A 1 71 ? 9.331 6.642 -2.931 1.00 89.88 71 LEU A N 1
ATOM 545 C CA . LEU A 1 71 ? 9.807 5.258 -2.843 1.00 89.88 71 LEU A CA 1
ATOM 546 C C . LEU A 1 71 ? 10.854 4.932 -3.910 1.00 89.88 71 LEU A C 1
ATOM 548 O O . LEU A 1 71 ? 11.787 4.182 -3.624 1.00 89.88 71 LEU A O 1
ATOM 552 N N . LEU A 1 72 ? 10.726 5.540 -5.088 1.00 91.50 72 LEU A N 1
ATOM 553 C CA . LEU A 1 72 ? 11.620 5.384 -6.234 1.00 91.50 72 LEU A CA 1
ATOM 554 C C . LEU A 1 72 ? 12.610 6.550 -6.378 1.00 91.50 72 LEU A C 1
ATOM 556 O O . LEU A 1 72 ? 13.063 6.848 -7.477 1.00 91.50 72 LEU A O 1
ATOM 560 N N . ARG A 1 73 ? 12.982 7.207 -5.273 1.00 90.62 73 ARG A N 1
ATOM 561 C CA . ARG A 1 73 ? 13.942 8.330 -5.278 1.00 90.62 73 ARG A CA 1
ATOM 562 C C . ARG A 1 73 ? 15.285 7.989 -5.940 1.00 90.62 73 ARG A C 1
ATOM 564 O O . ARG A 1 73 ? 15.941 8.872 -6.474 1.00 90.62 73 ARG A O 1
ATOM 571 N N . ASP A 1 74 ? 15.676 6.716 -5.865 1.00 88.81 74 ASP A N 1
ATOM 572 C CA . ASP A 1 74 ? 16.932 6.178 -6.397 1.00 88.81 74 ASP A CA 1
ATOM 573 C C . ASP A 1 74 ? 16.774 5.702 -7.862 1.00 88.81 74 ASP A C 1
ATOM 575 O O . ASP A 1 74 ? 17.736 5.245 -8.463 1.00 88.81 74 ASP A O 1
ATOM 579 N N . ALA A 1 75 ? 15.562 5.815 -8.426 1.00 89.25 75 ALA A N 1
ATOM 580 C CA . ALA A 1 75 ? 15.189 5.485 -9.802 1.00 89.25 75 ALA A CA 1
ATOM 581 C C . ALA A 1 75 ? 14.173 6.522 -10.353 1.00 89.25 75 ALA A C 1
ATOM 583 O O . ALA A 1 75 ? 13.028 6.173 -10.672 1.00 89.25 75 ALA A O 1
ATOM 584 N N . PRO A 1 76 ? 14.540 7.817 -10.443 1.00 87.75 76 PRO A N 1
ATOM 585 C CA . PRO A 1 76 ? 13.603 8.896 -10.769 1.00 87.75 76 PRO A CA 1
ATOM 586 C C . PRO A 1 76 ? 12.988 8.759 -12.168 1.00 87.75 76 PRO A C 1
ATOM 588 O O . PRO A 1 76 ? 11.797 9.012 -12.326 1.00 87.75 76 PRO A O 1
ATOM 591 N N . GLY A 1 77 ? 13.751 8.276 -13.157 1.00 86.94 77 GLY A N 1
ATOM 592 C CA . GLY A 1 77 ? 13.231 8.021 -14.506 1.00 86.94 77 GLY A CA 1
ATOM 593 C C . GLY A 1 77 ? 12.154 6.930 -14.533 1.00 86.94 77 GLY A C 1
ATOM 594 O O . GLY A 1 77 ? 11.170 7.043 -15.262 1.00 86.94 77 GLY A O 1
ATOM 595 N N . LEU A 1 78 ? 12.280 5.908 -13.678 1.00 89.38 78 LEU A N 1
ATOM 596 C CA . LEU A 1 78 ? 11.232 4.902 -13.504 1.00 89.38 78 LEU A CA 1
ATOM 597 C C . LEU A 1 78 ? 10.008 5.495 -12.798 1.00 89.38 78 LEU A C 1
ATOM 599 O O . LEU A 1 78 ? 8.880 5.205 -13.186 1.00 89.38 78 LEU A O 1
ATOM 603 N N . ALA A 1 79 ? 10.210 6.344 -11.789 1.00 90.19 79 ALA A N 1
ATOM 604 C CA . ALA A 1 79 ? 9.110 7.025 -11.111 1.00 90.19 79 ALA A CA 1
ATOM 605 C C . ALA A 1 79 ? 8.286 7.879 -12.085 1.00 90.19 79 ALA A C 1
ATOM 607 O O . ALA A 1 79 ? 7.062 7.790 -12.093 1.00 90.19 79 ALA A O 1
ATOM 608 N N . GLU A 1 80 ? 8.950 8.652 -12.946 1.00 88.69 80 GLU A N 1
ATOM 609 C CA . GLU A 1 80 ? 8.299 9.437 -13.997 1.00 88.69 80 GLU A CA 1
ATOM 610 C C . GLU A 1 80 ? 7.543 8.553 -14.989 1.00 88.69 80 GLU A C 1
ATOM 612 O O . GLU A 1 80 ? 6.387 8.838 -15.301 1.00 88.69 80 GLU A O 1
ATOM 617 N N . LEU A 1 81 ? 8.149 7.448 -15.434 1.00 86.44 81 LEU A N 1
ATOM 618 C CA . LEU A 1 81 ? 7.508 6.498 -16.341 1.00 86.44 81 LEU A CA 1
ATOM 619 C C . LEU A 1 81 ? 6.191 5.959 -15.755 1.00 86.44 81 LEU A C 1
ATOM 621 O O . LEU A 1 81 ? 5.165 5.959 -16.437 1.00 86.44 81 LEU A O 1
ATOM 625 N N . LEU A 1 82 ? 6.204 5.565 -14.477 1.00 87.06 82 LEU A N 1
ATOM 626 C CA . LEU A 1 82 ? 5.043 5.019 -13.765 1.00 87.06 82 LEU A CA 1
ATOM 627 C C . LEU A 1 82 ? 3.969 6.068 -13.452 1.00 87.06 82 LEU A C 1
ATOM 629 O O . LEU A 1 82 ? 2.775 5.772 -13.517 1.00 87.06 82 LEU A O 1
ATOM 633 N N . CYS A 1 83 ? 4.390 7.285 -13.109 1.00 85.56 83 CYS A N 1
ATOM 634 C CA . CYS A 1 83 ? 3.507 8.388 -12.735 1.00 85.56 83 CYS A CA 1
ATOM 635 C C . CYS A 1 83 ? 3.023 9.215 -13.930 1.00 85.56 83 CYS A C 1
ATOM 637 O O . CYS A 1 83 ? 2.180 10.098 -13.753 1.00 85.56 83 CYS A O 1
ATOM 639 N N . SER A 1 84 ? 3.538 8.965 -15.138 1.00 77.88 84 SER A N 1
ATOM 640 C CA . SER A 1 84 ? 3.126 9.691 -16.334 1.00 77.88 84 SER A CA 1
ATOM 641 C C . SER A 1 84 ? 1.637 9.445 -16.619 1.00 77.88 84 SER A C 1
ATOM 643 O O . SER A 1 84 ? 1.186 8.386 -17.073 1.00 77.88 84 SER A O 1
ATOM 645 N N . ALA A 1 85 ? 0.831 10.465 -16.329 1.00 54.12 85 ALA A N 1
ATOM 646 C CA . ALA A 1 85 ? -0.596 10.472 -16.598 1.00 54.12 85 ALA A CA 1
ATOM 647 C C . ALA A 1 85 ? -0.810 10.601 -18.106 1.00 54.12 85 ALA A C 1
ATOM 649 O O . ALA A 1 85 ? -0.983 11.701 -18.607 1.00 54.12 85 ALA A O 1
ATOM 650 N N . ALA A 1 86 ? -0.714 9.484 -18.834 1.00 50.66 86 ALA A N 1
ATOM 651 C CA . ALA A 1 86 ? -1.212 9.310 -20.199 1.00 50.66 86 ALA A CA 1
ATOM 652 C C . ALA A 1 86 ? -1.234 10.589 -21.064 1.00 50.66 86 ALA A C 1
ATOM 654 O O . ALA A 1 86 ? -2.260 10.913 -21.660 1.00 50.66 86 ALA A O 1
ATOM 655 N N . GLN A 1 87 ? -0.089 11.264 -21.225 1.00 41.34 87 GLN A N 1
ATOM 656 C CA . GLN A 1 87 ? 0.158 12.057 -22.428 1.00 41.34 87 GLN A CA 1
ATOM 657 C C . GLN A 1 87 ? 0.376 11.066 -23.573 1.00 41.34 87 GLN A C 1
ATOM 659 O O . GLN A 1 87 ? 1.462 10.894 -24.115 1.00 41.34 87 GLN A O 1
ATOM 664 N N . ALA A 1 88 ? -0.687 10.342 -23.914 1.00 40.56 88 ALA A N 1
ATOM 665 C CA . ALA A 1 88 ? -0.774 9.516 -25.096 1.00 40.56 88 ALA A CA 1
ATOM 666 C C . ALA A 1 88 ? -1.013 10.426 -26.306 1.00 40.56 88 ALA A C 1
ATOM 668 O O . ALA A 1 88 ? -2.038 10.323 -26.966 1.00 40.56 88 ALA A O 1
ATOM 669 N N . GLN A 1 89 ? -0.066 11.325 -26.570 1.00 37.78 89 GLN A N 1
ATOM 670 C CA . GLN A 1 89 ? 0.309 11.760 -27.909 1.00 37.78 89 GLN A CA 1
ATOM 671 C C . GLN A 1 89 ? 1.817 12.015 -27.872 1.00 37.78 89 GLN A C 1
ATOM 673 O O . GLN A 1 89 ? 2.269 13.036 -27.371 1.00 37.78 89 GLN A O 1
ATOM 678 N N . THR A 1 90 ? 2.579 11.037 -28.371 1.00 36.72 90 THR A N 1
ATOM 679 C CA . THR A 1 90 ? 3.930 11.233 -28.921 1.00 36.72 90 THR A CA 1
ATOM 680 C C . THR A 1 90 ? 4.862 12.113 -28.087 1.00 36.72 90 THR A C 1
ATOM 682 O O . THR A 1 90 ? 5.171 13.233 -28.481 1.00 36.72 90 THR A O 1
ATOM 685 N N . VAL A 1 91 ? 5.390 11.589 -26.983 1.00 30.03 91 VAL A N 1
ATOM 686 C CA . VAL A 1 91 ? 6.648 12.123 -26.454 1.00 30.03 91 VAL A CA 1
ATOM 687 C C . VAL A 1 91 ? 7.683 11.022 -26.567 1.00 30.03 91 VAL A C 1
ATOM 689 O O . VAL A 1 91 ? 7.668 10.032 -25.841 1.00 30.03 91 VAL A O 1
ATOM 692 N N . SER A 1 92 ? 8.541 11.183 -27.570 1.00 34.19 92 SER A N 1
ATOM 693 C CA . SER A 1 92 ? 9.846 10.545 -27.636 1.00 34.19 92 SER A CA 1
ATOM 694 C C . SER A 1 92 ? 10.588 10.910 -26.349 1.00 34.19 92 SER A C 1
ATOM 696 O O . SER A 1 92 ? 11.193 11.973 -26.243 1.00 34.19 92 SER A O 1
ATOM 698 N N . VAL A 1 93 ? 10.495 10.051 -25.335 1.00 33.34 93 VAL A N 1
ATOM 699 C CA . VAL A 1 93 ? 11.435 10.080 -24.218 1.00 33.34 93 VAL A CA 1
ATOM 700 C C . VAL A 1 93 ? 12.713 9.477 -24.776 1.00 33.34 93 VAL A C 1
ATOM 702 O O . VAL A 1 93 ? 12.876 8.260 -24.853 1.00 33.34 93 VAL A O 1
ATOM 705 N N . SER A 1 94 ? 13.566 10.348 -25.307 1.00 32.31 94 SER A N 1
ATOM 706 C CA . SER A 1 94 ? 14.894 9.972 -25.767 1.00 32.31 94 SER A CA 1
ATOM 707 C C . SER A 1 94 ? 15.684 9.507 -24.544 1.00 32.31 94 SER A C 1
ATOM 709 O O . SER A 1 94 ? 16.062 10.315 -23.699 1.00 32.31 94 SER A O 1
ATOM 711 N N . LEU A 1 95 ? 15.896 8.195 -24.422 1.00 36.94 95 LEU A N 1
ATOM 712 C CA . LEU A 1 95 ? 16.663 7.554 -23.346 1.00 36.94 95 LEU A CA 1
ATOM 713 C C . LEU A 1 95 ? 18.180 7.779 -23.505 1.00 36.94 95 LEU A C 1
ATOM 715 O O . LEU A 1 95 ? 18.981 6.867 -23.309 1.00 36.94 95 LEU A O 1
ATOM 719 N N . SER A 1 96 ? 18.598 8.989 -23.881 1.00 27.92 96 SER A N 1
ATOM 720 C CA . SER A 1 96 ? 20.011 9.300 -24.082 1.00 27.92 96 SER A CA 1
ATOM 721 C C . SER A 1 96 ? 20.363 10.752 -23.740 1.00 27.92 96 SER A C 1
ATOM 723 O O . SER A 1 96 ? 20.131 11.659 -24.531 1.00 27.92 96 SER A O 1
ATOM 725 N N . SER A 1 97 ? 21.086 10.874 -22.621 1.00 28.19 97 SER A N 1
ATOM 726 C CA . SER A 1 97 ? 22.160 11.839 -22.314 1.00 28.19 97 SER A CA 1
ATOM 727 C C . SER A 1 97 ? 21.864 13.230 -21.711 1.00 28.19 97 SER A C 1
ATOM 729 O O . SER A 1 97 ? 20.769 13.761 -21.874 1.00 28.19 97 SER A O 1
ATOM 731 N N . PRO A 1 98 ? 22.846 13.792 -20.956 1.00 40.12 98 PRO A N 1
ATOM 732 C CA . PRO A 1 98 ? 22.644 14.788 -19.901 1.00 40.12 98 PRO A CA 1
ATOM 733 C C . PRO A 1 98 ? 22.969 16.237 -20.316 1.00 40.12 98 PRO A C 1
ATOM 735 O O . PRO A 1 98 ? 23.723 16.453 -21.254 1.00 40.12 98 PRO A O 1
ATOM 738 N N . LEU A 1 99 ? 22.444 17.189 -19.524 1.00 40.19 99 LEU A N 1
ATOM 739 C CA . LEU A 1 99 ? 22.786 18.623 -19.403 1.00 40.19 99 LEU A CA 1
ATOM 740 C C . LEU A 1 99 ? 23.160 19.397 -20.685 1.00 40.19 99 LEU A C 1
ATOM 742 O O . LEU A 1 99 ? 24.283 19.293 -21.159 1.00 40.19 99 LEU A O 1
ATOM 746 N N . GLU A 1 100 ? 22.333 20.381 -21.059 1.00 27.92 100 GLU A N 1
ATOM 747 C CA . GLU A 1 100 ? 22.852 21.677 -21.520 1.00 27.92 100 GLU A CA 1
ATOM 748 C C . GLU A 1 100 ? 21.870 22.831 -21.244 1.00 27.92 100 GLU A C 1
ATOM 750 O O . GLU A 1 100 ? 20.649 22.690 -21.313 1.00 27.92 100 GLU A O 1
ATOM 755 N N . LEU A 1 101 ? 22.443 23.959 -20.820 1.00 29.41 101 LEU A N 1
ATOM 756 C CA . LEU A 1 101 ? 21.801 25.163 -20.299 1.00 29.41 101 LEU A CA 1
ATOM 757 C C . LEU A 1 101 ? 21.461 26.170 -21.418 1.00 29.41 101 LEU A C 1
ATOM 759 O O . LEU A 1 101 ? 22.365 26.596 -22.125 1.00 29.41 101 LEU A O 1
ATOM 763 N N . ALA A 1 102 ? 20.214 26.672 -21.388 1.00 27.70 102 ALA A N 1
ATOM 764 C CA . ALA A 1 102 ? 19.758 28.028 -21.781 1.00 27.70 102 ALA A CA 1
ATOM 765 C C . ALA A 1 102 ? 19.786 28.442 -23.282 1.00 27.70 102 ALA A C 1
ATOM 767 O O . ALA A 1 102 ? 20.458 27.802 -24.083 1.00 27.70 102 ALA A O 1
ATOM 768 N N . PRO A 1 103 ? 19.187 29.595 -23.677 1.00 40.06 103 PRO A N 1
ATOM 769 C CA . PRO A 1 103 ? 17.951 30.265 -23.239 1.00 40.06 103 PRO A CA 1
ATOM 770 C C . PRO A 1 103 ? 16.951 30.524 -24.405 1.00 40.06 103 PRO A C 1
ATOM 772 O O . PRO A 1 103 ? 17.184 30.174 -25.557 1.00 40.06 103 PRO A O 1
ATOM 775 N N . ALA A 1 104 ? 15.813 31.135 -24.057 1.00 42.44 104 ALA A N 1
ATOM 776 C CA . ALA A 1 104 ? 14.662 31.476 -24.896 1.00 42.44 104 ALA A CA 1
ATOM 777 C C . ALA A 1 104 ? 14.878 32.611 -25.920 1.00 42.44 104 ALA A C 1
ATOM 779 O O . ALA A 1 104 ? 15.686 33.501 -25.680 1.00 42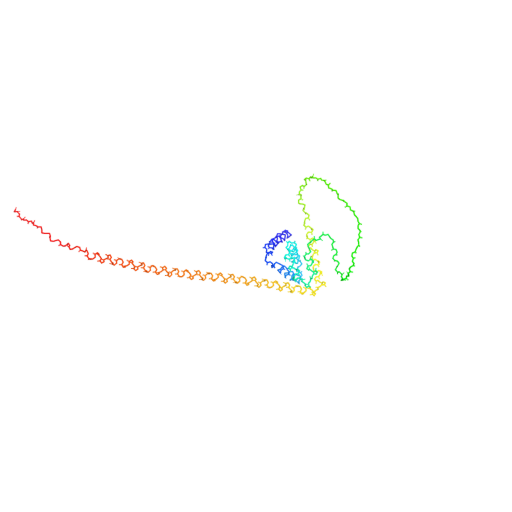.44 104 ALA A O 1
ATOM 780 N N . ASP A 1 105 ? 14.089 32.560 -27.004 1.00 31.27 105 ASP A N 1
ATOM 781 C CA . ASP A 1 105 ? 13.397 33.638 -27.761 1.00 31.27 105 ASP A CA 1
ATOM 782 C C . ASP A 1 105 ? 13.014 33.038 -29.137 1.00 31.27 105 ASP A C 1
ATOM 784 O O . ASP A 1 105 ? 13.790 32.278 -29.702 1.00 31.27 105 ASP A O 1
ATOM 788 N N . GLY A 1 106 ? 11.868 33.223 -29.797 1.00 33.34 106 GLY A N 1
ATOM 789 C CA . GLY A 1 106 ? 10.733 34.142 -29.728 1.00 33.34 106 GLY A CA 1
ATOM 790 C C . GLY A 1 106 ? 10.162 34.262 -31.166 1.00 33.34 106 GLY A C 1
ATOM 791 O O . GLY A 1 106 ? 10.925 34.126 -32.116 1.00 33.34 106 GLY A O 1
ATOM 792 N N . THR A 1 107 ? 8.856 34.556 -31.318 1.00 30.12 107 THR A N 1
ATOM 793 C CA . THR A 1 107 ? 8.071 34.889 -32.557 1.00 30.12 107 THR A CA 1
ATOM 794 C C . THR A 1 107 ? 7.449 33.709 -33.354 1.00 30.12 107 THR A C 1
ATOM 796 O O . THR A 1 107 ? 8.158 32.890 -33.919 1.00 30.12 107 THR A O 1
ATOM 799 N N . SER A 1 108 ? 6.132 33.419 -33.228 1.00 29.55 108 SER A N 1
ATOM 800 C CA . SER A 1 108 ? 4.894 34.020 -33.831 1.00 29.55 108 SER A CA 1
ATOM 801 C C . SER A 1 108 ? 4.491 33.314 -35.150 1.00 29.55 108 SER A C 1
ATOM 803 O O . SER A 1 108 ? 5.334 33.219 -36.027 1.00 29.55 108 SER A O 1
ATOM 805 N N . SER A 1 109 ? 3.284 32.766 -35.376 1.00 31.59 109 SER A N 1
ATOM 806 C CA . SER A 1 109 ? 2.024 33.479 -35.691 1.00 31.59 109 SER A CA 1
ATOM 807 C C . SER A 1 109 ? 0.883 32.478 -36.033 1.00 31.59 109 SER A C 1
ATOM 809 O O . SER A 1 109 ? 1.125 31.446 -36.651 1.00 31.59 109 SER A O 1
ATOM 811 N N . ASP A 1 110 ? -0.331 32.843 -35.590 1.00 29.53 110 ASP A N 1
ATOM 812 C CA . ASP A 1 110 ? -1.691 32.667 -36.148 1.00 29.53 110 ASP A CA 1
ATOM 813 C C . ASP A 1 110 ? -2.241 31.317 -36.659 1.00 29.53 110 ASP A C 1
ATOM 815 O O . ASP A 1 110 ? -1.833 30.810 -37.695 1.00 29.53 110 ASP A O 1
ATOM 819 N N . HIS A 1 111 ? -3.355 30.865 -36.051 1.00 35.22 111 HIS A N 1
ATOM 820 C CA . HIS A 1 111 ? -4.633 30.683 -36.770 1.00 35.22 111 HIS A CA 1
ATOM 821 C C . HIS A 1 111 ? -5.850 30.506 -35.824 1.00 35.22 111 HIS A C 1
ATOM 823 O O . HIS A 1 111 ? -5.827 29.735 -34.869 1.00 35.22 111 HIS A O 1
ATOM 829 N N . ASN A 1 112 ? -6.918 31.257 -36.128 1.00 30.98 112 ASN A N 1
ATOM 830 C CA . ASN A 1 112 ? -8.198 31.394 -35.411 1.00 30.98 112 ASN A CA 1
ATOM 831 C C . ASN A 1 112 ? -9.159 30.177 -35.524 1.00 30.98 112 ASN A C 1
ATOM 833 O O . ASN A 1 112 ? -9.058 29.413 -36.485 1.00 30.98 112 ASN A O 1
ATOM 837 N N . PRO A 1 113 ? -10.166 30.050 -34.625 1.00 43.31 113 PRO A N 1
ATOM 838 C CA . PRO A 1 113 ? -11.214 29.016 -34.655 1.00 43.31 113 PRO A CA 1
ATOM 839 C C . PRO A 1 113 ? -12.544 29.518 -35.271 1.00 43.31 113 PRO A C 1
ATOM 841 O O . PRO A 1 113 ? -12.786 30.727 -35.275 1.00 43.31 113 PRO A O 1
ATOM 844 N N . PRO A 1 114 ? -13.486 28.634 -35.670 1.00 45.50 114 PRO A N 1
ATOM 845 C CA . PRO A 1 114 ? -14.886 29.022 -35.812 1.00 45.50 114 PRO A CA 1
ATOM 846 C C . PRO A 1 114 ? -15.792 28.354 -34.763 1.00 45.50 114 PRO A C 1
ATOM 848 O O . PRO A 1 114 ? -15.767 27.144 -34.544 1.00 45.50 114 PRO A O 1
ATOM 851 N N . SER A 1 115 ? -16.632 29.184 -34.140 1.00 38.75 115 SER A N 1
ATOM 852 C CA . SER A 1 115 ? -17.796 28.795 -33.336 1.00 38.75 115 SER A CA 1
ATOM 853 C C . SER A 1 115 ? -19.031 28.548 -34.209 1.00 38.75 115 SER A C 1
ATOM 855 O O . SER A 1 115 ? -19.273 29.303 -35.147 1.00 38.75 115 SER A O 1
ATOM 857 N N . GLY A 1 116 ? -19.881 27.595 -33.797 1.00 30.52 116 GLY A N 1
ATOM 858 C CA . GLY A 1 116 ? -21.336 27.657 -34.007 1.00 30.52 116 GLY A CA 1
ATOM 859 C C . GLY A 1 116 ? -22.004 26.386 -34.549 1.00 30.52 116 GLY A C 1
ATOM 860 O O . GLY A 1 116 ? -21.812 26.035 -35.706 1.00 30.52 116 GLY A O 1
ATOM 861 N N . GLY A 1 117 ? -22.871 25.752 -33.744 1.00 26.75 117 GLY A N 1
ATOM 862 C CA . GLY A 1 117 ? -23.864 24.788 -34.243 1.00 26.75 117 GLY A CA 1
ATOM 863 C C . GLY A 1 117 ? -24.337 23.755 -33.219 1.00 26.75 117 GLY A C 1
ATOM 864 O O . GLY A 1 117 ? -23.765 22.675 -33.116 1.00 26.75 117 GLY A O 1
ATOM 865 N N . ALA A 1 118 ? -25.402 24.072 -32.479 1.00 39.97 118 ALA A N 1
ATOM 866 C CA . ALA A 1 118 ? -26.108 23.134 -31.610 1.00 39.97 118 ALA A CA 1
ATOM 867 C C . ALA A 1 118 ? -26.829 22.047 -32.428 1.00 39.97 118 ALA A C 1
ATOM 869 O O . ALA A 1 118 ? -27.578 22.347 -33.355 1.00 39.97 118 ALA A O 1
ATOM 870 N N . GLY A 1 119 ? -26.646 20.786 -32.042 1.00 28.83 119 GLY A N 1
ATOM 871 C CA . GLY A 1 119 ? -27.384 19.649 -32.579 1.00 28.83 119 GLY A CA 1
ATOM 872 C C . GLY A 1 119 ? -27.080 18.403 -31.760 1.00 28.83 119 GLY A C 1
ATOM 873 O O . GLY A 1 119 ? -25.957 17.906 -31.777 1.00 28.83 119 GLY A O 1
ATOM 874 N N . HIS A 1 120 ? -28.075 17.927 -31.012 1.00 36.88 120 HIS A N 1
ATOM 875 C CA . HIS A 1 120 ? -28.046 16.674 -30.266 1.00 36.88 120 HIS A CA 1
ATOM 876 C C . HIS A 1 120 ? -27.413 15.546 -31.087 1.00 36.88 120 HIS A C 1
ATOM 878 O O . HIS A 1 120 ? -28.027 15.021 -32.016 1.00 36.88 120 HIS A O 1
ATOM 884 N N . ARG A 1 121 ? -26.207 15.118 -30.705 1.00 29.39 121 ARG A N 1
ATOM 885 C CA . ARG A 1 121 ? -25.671 13.830 -31.132 1.00 29.39 121 ARG A CA 1
ATOM 886 C C . ARG A 1 121 ? -25.519 12.960 -29.903 1.00 29.39 121 ARG A C 1
ATOM 888 O O . ARG A 1 121 ? -24.654 13.180 -29.060 1.00 29.39 121 ARG A O 1
ATOM 895 N N . ALA A 1 122 ? -26.456 12.026 -29.802 1.00 33.38 122 ALA A N 1
ATOM 896 C CA . ALA A 1 122 ? -26.463 10.948 -28.841 1.00 33.38 122 ALA A CA 1
ATOM 897 C C . ALA A 1 122 ? -25.052 10.376 -28.679 1.00 33.38 122 ALA A C 1
ATOM 899 O O . ALA A 1 122 ? -24.380 10.046 -29.659 1.00 33.38 122 ALA A O 1
ATOM 900 N N . VAL A 1 123 ? -24.628 10.276 -27.423 1.00 35.34 123 VAL A N 1
ATOM 901 C CA . VAL A 1 123 ? -23.444 9.538 -27.003 1.00 35.34 123 VAL A CA 1
ATOM 902 C C . VAL A 1 123 ? -23.680 8.079 -27.379 1.00 35.34 123 VAL A C 1
ATOM 904 O O . VAL A 1 123 ? -24.280 7.316 -26.631 1.00 35.34 123 VAL A O 1
ATOM 907 N N . THR A 1 124 ? -23.249 7.683 -28.571 1.00 30.02 124 THR A N 1
ATOM 908 C CA . THR A 1 124 ? -22.992 6.277 -28.865 1.00 30.02 124 THR A CA 1
ATOM 909 C C . THR A 1 124 ? -21.727 5.895 -28.102 1.00 30.02 124 THR A C 1
ATOM 911 O O . THR A 1 124 ? -20.671 6.462 -28.398 1.00 30.02 124 THR A O 1
ATOM 914 N N . PRO A 1 125 ? -21.779 4.969 -27.127 1.00 37.34 125 PRO A N 1
ATOM 915 C CA . PRO A 1 125 ? -20.584 4.473 -26.469 1.00 37.34 125 PRO A CA 1
ATOM 916 C C . PRO A 1 125 ? -19.870 3.558 -27.465 1.00 37.34 125 PRO A C 1
ATOM 918 O O . PRO A 1 125 ? -20.098 2.353 -27.515 1.00 37.34 125 PRO A O 1
ATOM 921 N N . THR A 1 126 ? -19.050 4.140 -28.338 1.00 34.34 126 THR A N 1
ATOM 922 C CA . THR A 1 126 ? -18.261 3.367 -29.293 1.00 34.34 126 THR A CA 1
ATOM 923 C C . THR A 1 126 ? -17.218 2.550 -28.546 1.00 34.34 126 THR A C 1
ATOM 925 O O . THR A 1 126 ? -16.340 3.071 -27.859 1.00 34.34 126 THR A O 1
ATOM 928 N N . THR A 1 127 ? -17.333 1.247 -28.745 1.00 37.19 127 THR A N 1
ATOM 929 C CA . THR A 1 127 ? -16.574 0.088 -28.269 1.00 37.19 127 THR A CA 1
ATOM 930 C C . THR A 1 127 ? -15.086 0.090 -28.677 1.00 37.19 127 THR A C 1
ATOM 932 O O . THR A 1 127 ? -14.515 -0.961 -28.941 1.00 37.19 127 THR A O 1
ATOM 935 N N . ARG A 1 128 ? -14.438 1.262 -28.750 1.00 32.28 128 ARG A N 1
ATOM 936 C CA . ARG A 1 128 ? -13.021 1.444 -29.125 1.00 32.28 128 ARG A CA 1
ATOM 937 C C . ARG A 1 128 ? -12.051 1.498 -27.944 1.00 32.28 128 ARG A C 1
ATOM 939 O O . ARG A 1 128 ? -10.856 1.365 -28.139 1.00 32.28 128 ARG A O 1
ATOM 946 N N . ARG A 1 129 ? -12.545 1.611 -26.709 1.00 42.03 129 ARG A N 1
ATOM 947 C CA . ARG A 1 129 ? -11.718 1.788 -25.496 1.00 42.03 129 ARG A CA 1
ATOM 948 C C . ARG A 1 129 ? -10.831 0.592 -25.101 1.00 42.03 129 ARG A C 1
ATOM 950 O O . ARG A 1 129 ? -10.148 0.671 -24.090 1.00 42.03 129 ARG A O 1
ATOM 957 N N . ASN A 1 130 ? -10.881 -0.527 -25.826 1.00 42.81 130 ASN A N 1
ATOM 958 C CA . ASN A 1 130 ? -10.345 -1.810 -25.350 1.00 42.81 130 ASN A CA 1
ATOM 959 C C . ASN A 1 130 ? -9.034 -2.252 -26.012 1.00 42.81 130 ASN A C 1
ATOM 961 O O . ASN A 1 130 ? -8.264 -2.966 -25.381 1.00 42.81 130 ASN A O 1
ATOM 965 N N . THR A 1 131 ? -8.773 -1.851 -27.256 1.00 43.31 131 THR A N 1
ATOM 966 C CA . THR A 1 131 ? -7.496 -2.128 -27.939 1.00 43.31 131 THR A CA 1
ATOM 967 C C . THR A 1 131 ? -6.414 -1.143 -27.520 1.00 43.31 131 THR A C 1
ATOM 969 O O . THR A 1 131 ? -5.272 -1.542 -27.319 1.00 43.31 131 THR A O 1
ATOM 972 N N . ASP A 1 132 ? -6.794 0.116 -27.303 1.00 51.88 132 ASP A N 1
ATOM 973 C CA . ASP A 1 132 ? -5.851 1.179 -26.954 1.00 51.88 132 ASP A CA 1
ATOM 974 C C . ASP A 1 132 ? -5.265 0.954 -25.553 1.00 51.88 132 ASP A C 1
ATOM 976 O O . ASP A 1 132 ? -4.065 1.096 -25.356 1.00 51.88 132 ASP A O 1
ATOM 980 N N . ASN A 1 133 ? -6.079 0.498 -24.594 1.00 56.09 133 ASN A N 1
ATOM 981 C CA . ASN A 1 133 ? -5.599 0.194 -23.244 1.00 56.09 133 ASN A CA 1
ATOM 982 C C . ASN A 1 133 ? -4.653 -1.011 -23.205 1.00 56.09 133 ASN A C 1
ATOM 984 O O . ASN A 1 133 ? -3.689 -0.979 -22.450 1.00 56.09 133 ASN A O 1
ATOM 988 N N . GLN A 1 134 ? -4.898 -2.048 -24.013 1.00 60.56 134 GLN A N 1
ATOM 989 C CA . GLN A 1 134 ? -4.034 -3.230 -24.040 1.00 60.56 134 GLN A CA 1
ATOM 990 C C . GLN A 1 134 ? -2.682 -2.915 -24.695 1.00 60.56 134 GLN A C 1
ATOM 992 O O . GLN A 1 134 ? -1.639 -3.211 -24.126 1.00 60.56 134 GLN A O 1
ATOM 997 N N . PHE A 1 135 ? -2.685 -2.218 -25.834 1.00 61.84 135 PHE A N 1
ATOM 998 C CA . PHE A 1 135 ? -1.447 -1.802 -26.497 1.00 61.84 135 PHE A CA 1
ATOM 999 C C . PHE A 1 135 ? -0.601 -0.861 -25.622 1.00 61.84 135 PHE A C 1
ATOM 1001 O O . PHE A 1 135 ? 0.615 -1.013 -25.525 1.00 61.84 135 PHE A O 1
ATOM 1008 N N . LEU A 1 136 ? -1.239 0.097 -24.941 1.00 66.12 136 LEU A N 1
ATOM 1009 C CA . LEU A 1 136 ? -0.549 1.002 -24.016 1.00 66.12 136 LEU A CA 1
ATOM 1010 C C . LEU A 1 136 ? 0.019 0.271 -22.791 1.00 66.12 136 LEU A C 1
ATOM 1012 O O . LEU A 1 136 ? 1.046 0.691 -22.259 1.00 66.12 136 LEU A O 1
ATOM 1016 N N . SER A 1 137 ? -0.645 -0.797 -22.353 1.00 70.62 137 SER A N 1
ATOM 1017 C CA . SER A 1 137 ? -0.227 -1.647 -21.238 1.00 70.62 137 SER A CA 1
ATOM 1018 C C . SER A 1 137 ? 0.992 -2.503 -21.598 1.00 70.62 137 SER A C 1
ATOM 1020 O O . SER A 1 137 ? 1.998 -2.483 -20.886 1.00 70.62 137 SER A O 1
ATOM 1022 N N . GLU A 1 138 ? 0.963 -3.154 -22.764 1.00 76.38 138 GLU A N 1
ATOM 1023 C CA . GLU A 1 138 ? 2.091 -3.920 -23.308 1.00 76.38 138 GLU A CA 1
ATOM 1024 C C . GLU A 1 138 ? 3.313 -3.018 -23.553 1.00 76.38 138 GLU A C 1
ATOM 1026 O O . GLU A 1 138 ? 4.441 -3.366 -23.194 1.00 76.38 138 GLU A O 1
ATOM 1031 N N . MET A 1 139 ? 3.095 -1.814 -24.095 1.00 81.69 139 MET A N 1
ATOM 1032 C CA . MET A 1 139 ? 4.158 -0.831 -24.320 1.00 81.69 139 MET A CA 1
ATOM 1033 C C . MET A 1 139 ? 4.782 -0.351 -23.004 1.00 81.69 139 MET A C 1
ATOM 1035 O O . MET A 1 139 ? 6.007 -0.321 -22.894 1.00 81.69 139 MET A O 1
ATOM 1039 N N . LEU A 1 140 ? 3.969 -0.005 -22.000 1.00 82.06 140 LEU A N 1
ATOM 1040 C CA . LEU A 1 140 ? 4.468 0.412 -20.686 1.00 82.06 140 LEU A CA 1
ATOM 1041 C C . LEU A 1 140 ? 5.251 -0.718 -20.007 1.00 82.06 140 LEU A C 1
ATOM 1043 O O . LEU A 1 140 ? 6.328 -0.484 -19.465 1.00 82.06 140 LEU A O 1
ATOM 1047 N N . THR A 1 141 ? 4.743 -1.947 -20.089 1.00 86.06 141 THR A N 1
ATOM 1048 C CA . THR A 1 141 ? 5.416 -3.139 -19.561 1.00 86.06 141 THR A CA 1
ATOM 1049 C C . THR A 1 141 ? 6.776 -3.333 -20.218 1.00 86.06 141 THR A C 1
ATOM 1051 O O . THR A 1 141 ? 7.785 -3.473 -19.528 1.00 86.06 141 THR A O 1
ATOM 1054 N N . SER A 1 142 ? 6.839 -3.254 -21.549 1.00 87.19 142 SER A N 1
ATOM 1055 C CA . SER A 1 142 ? 8.098 -3.339 -22.289 1.00 87.19 142 SER A CA 1
ATOM 1056 C C . SER A 1 142 ? 9.072 -2.217 -21.908 1.00 87.19 142 SER A C 1
ATOM 1058 O O . SER A 1 142 ? 10.255 -2.490 -21.697 1.00 87.19 142 SER A O 1
ATOM 1060 N N . GLN A 1 143 ? 8.592 -0.978 -21.758 1.00 87.94 143 GLN A N 1
ATOM 1061 C CA . GLN A 1 143 ? 9.412 0.173 -21.362 1.00 87.94 143 GLN A CA 1
ATOM 1062 C C . GLN A 1 143 ? 9.990 0.011 -19.955 1.00 87.94 143 GLN A C 1
ATOM 1064 O O . GLN A 1 143 ? 11.189 0.204 -19.774 1.00 87.94 143 GLN A O 1
ATOM 1069 N N . VAL A 1 144 ? 9.173 -0.395 -18.980 1.00 89.00 144 VAL A N 1
ATOM 1070 C CA . VAL A 1 144 ? 9.618 -0.637 -17.600 1.00 89.00 144 VAL A CA 1
ATOM 1071 C C . VAL A 1 144 ? 10.642 -1.769 -17.559 1.00 89.00 144 VAL A C 1
ATOM 1073 O O . VAL A 1 144 ? 11.723 -1.592 -17.005 1.00 89.00 144 VAL A O 1
ATOM 1076 N N . MET A 1 145 ? 10.354 -2.904 -18.202 1.00 90.38 145 MET A N 1
ATOM 1077 C CA . MET A 1 145 ? 11.277 -4.044 -18.231 1.00 90.38 145 MET A CA 1
ATOM 1078 C C . MET A 1 145 ? 12.604 -3.691 -18.915 1.00 90.38 145 MET A C 1
ATOM 1080 O O . MET A 1 145 ? 13.672 -4.070 -18.431 1.00 90.38 145 MET A O 1
ATOM 1084 N N . THR A 1 146 ? 12.553 -2.926 -20.009 1.00 90.56 146 THR A N 1
ATOM 1085 C CA . THR A 1 146 ? 13.751 -2.434 -20.705 1.00 90.56 146 THR A CA 1
ATOM 1086 C C . THR A 1 146 ? 14.540 -1.470 -19.827 1.00 90.56 146 THR A C 1
ATOM 1088 O O . THR A 1 146 ? 15.759 -1.600 -19.724 1.00 90.56 146 THR A O 1
ATOM 1091 N N . TRP A 1 147 ? 13.861 -0.544 -19.148 1.00 92.06 147 TRP A N 1
ATOM 1092 C CA . TRP A 1 147 ? 14.503 0.404 -18.243 1.00 92.06 147 TRP A CA 1
ATOM 1093 C C . TRP A 1 147 ? 15.222 -0.320 -17.101 1.00 92.06 147 TRP A C 1
ATOM 1095 O O . TRP A 1 147 ? 16.398 -0.048 -16.866 1.00 92.06 147 TRP A O 1
ATOM 1105 N N . CYS A 1 148 ? 14.568 -1.298 -16.460 1.00 90.50 148 CYS A N 1
ATOM 1106 C CA . CYS A 1 148 ? 15.164 -2.117 -15.399 1.00 90.50 148 CYS A CA 1
ATOM 1107 C C . CYS A 1 148 ? 16.400 -2.891 -15.883 1.00 90.50 148 CYS A C 1
ATOM 1109 O O . CYS A 1 148 ? 17.365 -3.037 -15.137 1.00 90.50 148 CYS A O 1
ATOM 1111 N N . ALA A 1 149 ? 16.393 -3.371 -17.130 1.00 90.00 149 ALA A N 1
ATOM 1112 C CA . ALA A 1 149 ? 17.542 -4.051 -17.724 1.00 90.00 149 ALA A CA 1
ATOM 1113 C C . ALA A 1 149 ? 18.705 -3.094 -18.047 1.00 90.00 149 ALA A C 1
ATOM 1115 O O . ALA A 1 149 ? 19.864 -3.491 -17.958 1.00 90.00 149 ALA A O 1
ATOM 1116 N N . GLN A 1 150 ? 18.406 -1.845 -18.416 1.00 93.38 150 GLN A N 1
ATOM 1117 C CA . GLN A 1 150 ? 19.403 -0.811 -18.721 1.00 93.38 150 GLN A CA 1
ATOM 1118 C C . GLN A 1 150 ? 20.004 -0.168 -17.463 1.00 93.38 150 GLN A C 1
ATOM 1120 O O . GLN A 1 150 ? 21.176 0.199 -17.474 1.00 93.38 150 GLN A O 1
ATOM 1125 N N . HIS A 1 151 ? 19.230 -0.078 -16.377 1.00 92.06 151 HIS A N 1
ATOM 1126 C CA . HIS A 1 151 ? 19.616 0.573 -15.121 1.00 92.06 151 HIS A CA 1
ATOM 1127 C C . HIS A 1 151 ? 19.558 -0.410 -13.935 1.00 92.06 151 HIS A C 1
ATOM 1129 O O . HIS A 1 151 ? 18.855 -0.159 -12.953 1.00 92.06 151 HIS A O 1
ATOM 1135 N N . PRO A 1 152 ? 20.282 -1.547 -13.980 1.00 92.00 152 PRO A N 1
ATOM 1136 C CA . PRO A 1 152 ? 20.128 -2.610 -12.987 1.00 92.00 152 PRO A CA 1
ATOM 1137 C C . PRO A 1 152 ? 20.506 -2.157 -11.571 1.00 92.00 152 PRO A C 1
ATOM 1139 O O . PRO A 1 152 ? 19.850 -2.548 -10.614 1.00 92.00 152 PRO A O 1
ATOM 1142 N N . ALA A 1 153 ? 21.519 -1.296 -11.424 1.00 92.19 153 ALA A N 1
ATOM 1143 C CA . ALA A 1 153 ? 21.960 -0.806 -10.118 1.00 92.19 153 ALA A CA 1
ATOM 1144 C C . ALA A 1 153 ? 20.920 0.111 -9.445 1.00 92.19 153 ALA A C 1
ATOM 1146 O O . ALA A 1 153 ? 20.619 -0.058 -8.263 1.00 92.19 153 ALA A O 1
ATOM 1147 N N . GLU A 1 154 ? 20.347 1.055 -10.197 1.00 91.81 154 GLU A N 1
ATOM 1148 C CA . GLU A 1 154 ? 19.267 1.931 -9.718 1.00 91.81 154 GLU A CA 1
ATOM 1149 C C . GLU A 1 154 ? 18.011 1.118 -9.399 1.00 91.81 154 GLU A C 1
ATOM 1151 O O . GLU A 1 154 ? 17.381 1.305 -8.355 1.00 91.81 154 GLU A O 1
ATOM 1156 N N . TRP A 1 155 ? 17.684 0.158 -10.270 1.00 92.50 155 TRP A N 1
ATOM 1157 C CA . TRP A 1 155 ? 16.566 -0.747 -10.061 1.00 92.50 155 TRP A CA 1
ATOM 1158 C C . TRP A 1 155 ? 16.722 -1.581 -8.788 1.00 92.50 155 TRP A C 1
ATOM 1160 O O . TRP A 1 155 ? 15.785 -1.634 -7.999 1.00 92.50 155 TRP A O 1
ATOM 1170 N N . GLU A 1 156 ? 17.882 -2.194 -8.539 1.00 92.31 156 GLU A N 1
ATOM 1171 C CA . GLU A 1 156 ? 18.105 -3.001 -7.332 1.00 92.31 156 GLU A CA 1
ATOM 1172 C C . GLU A 1 156 ? 17.938 -2.176 -6.048 1.00 92.31 156 GLU A C 1
ATOM 1174 O O . GLU A 1 156 ? 17.286 -2.622 -5.098 1.00 92.31 156 GLU A O 1
ATOM 1179 N N . LEU A 1 157 ? 18.464 -0.947 -6.023 1.00 91.44 157 LEU A N 1
ATOM 1180 C CA . LEU A 1 157 ? 18.307 -0.034 -4.888 1.00 91.44 157 LEU A CA 1
ATOM 1181 C C . LEU A 1 157 ? 16.836 0.345 -4.667 1.00 91.44 157 LEU A C 1
ATOM 1183 O O . LEU A 1 157 ? 16.329 0.262 -3.540 1.00 91.44 157 LEU A O 1
ATOM 1187 N N . ALA A 1 158 ? 16.134 0.710 -5.739 1.00 88.94 158 ALA A N 1
ATOM 1188 C CA . ALA A 1 158 ? 14.722 1.065 -5.691 1.00 88.94 158 ALA A CA 1
ATOM 1189 C C . ALA A 1 158 ? 13.837 -0.130 -5.287 1.00 88.94 158 ALA A C 1
ATOM 1191 O O . ALA A 1 158 ? 12.967 0.003 -4.423 1.00 88.94 158 ALA A O 1
ATOM 1192 N N . ALA A 1 159 ? 14.104 -1.317 -5.832 1.00 89.69 159 ALA A N 1
ATOM 1193 C CA . ALA A 1 159 ? 13.421 -2.565 -5.509 1.00 89.69 159 ALA A CA 1
ATOM 1194 C C . ALA A 1 159 ? 13.625 -2.959 -4.039 1.00 89.69 159 ALA A C 1
ATOM 1196 O O . ALA A 1 159 ? 12.665 -3.320 -3.349 1.00 89.69 159 ALA A O 1
ATOM 1197 N N . ALA A 1 160 ? 14.849 -2.828 -3.517 1.00 89.50 160 ALA A N 1
ATOM 1198 C CA . ALA A 1 160 ? 15.145 -3.067 -2.108 1.00 89.50 160 ALA A CA 1
ATOM 1199 C C . ALA A 1 160 ? 14.413 -2.067 -1.194 1.00 89.50 160 ALA A C 1
ATOM 1201 O O . ALA A 1 160 ? 13.839 -2.459 -0.171 1.00 89.50 160 ALA A O 1
ATOM 1202 N N . SER A 1 161 ? 14.379 -0.784 -1.572 1.00 87.88 161 SER A N 1
ATOM 1203 C CA . SER A 1 161 ? 13.635 0.264 -0.860 1.00 87.88 161 SER A CA 1
ATOM 1204 C C . SER A 1 161 ? 12.129 -0.032 -0.819 1.00 87.88 161 SER A C 1
ATOM 1206 O O . SER A 1 161 ? 11.526 -0.043 0.261 1.00 87.88 161 SER A O 1
ATOM 1208 N N . ALA A 1 162 ? 11.533 -0.363 -1.969 1.00 86.56 162 ALA A N 1
ATOM 1209 C CA . ALA A 1 162 ? 10.120 -0.713 -2.094 1.00 86.56 162 ALA A CA 1
ATOM 1210 C C . ALA A 1 162 ? 9.764 -1.962 -1.271 1.00 86.56 162 ALA A C 1
ATOM 1212 O O . ALA A 1 162 ? 8.801 -1.951 -0.501 1.00 86.56 162 ALA A O 1
ATOM 1213 N N . THR A 1 163 ? 10.592 -3.007 -1.343 1.00 87.31 163 THR A N 1
ATOM 1214 C CA . THR A 1 163 ? 10.406 -4.251 -0.580 1.00 87.31 163 THR A CA 1
ATOM 1215 C C . THR A 1 163 ? 10.490 -4.004 0.928 1.00 87.31 163 THR A C 1
ATOM 1217 O O . THR A 1 163 ? 9.660 -4.493 1.698 1.00 87.31 163 THR A O 1
ATOM 1220 N N . LYS A 1 164 ? 11.439 -3.175 1.378 1.00 89.56 164 LYS A N 1
ATOM 1221 C CA . LYS A 1 164 ? 11.565 -2.787 2.791 1.00 89.56 164 LYS A CA 1
ATOM 1222 C C . LYS A 1 164 ? 10.366 -1.972 3.273 1.00 89.56 164 LYS A C 1
ATOM 1224 O O . LYS A 1 164 ? 9.930 -2.130 4.415 1.00 89.56 164 LYS A O 1
ATOM 1229 N N . ALA A 1 165 ? 9.829 -1.094 2.431 1.00 85.81 165 ALA A N 1
ATOM 1230 C CA . ALA A 1 165 ? 8.653 -0.307 2.771 1.00 85.81 165 ALA A CA 1
ATOM 1231 C C . ALA A 1 165 ? 7.385 -1.177 2.855 1.00 85.81 165 ALA A C 1
ATOM 1233 O O . ALA A 1 165 ? 6.607 -1.023 3.799 1.00 85.81 165 ALA A O 1
ATOM 1234 N N . LEU A 1 166 ? 7.232 -2.155 1.955 1.00 86.12 166 LEU A N 1
ATOM 1235 C CA . LEU A 1 166 ? 6.192 -3.182 2.040 1.00 86.12 166 LEU A CA 1
ATOM 1236 C C . LEU A 1 166 ? 6.290 -3.981 3.344 1.00 86.12 166 LEU A C 1
ATOM 1238 O O . LEU A 1 166 ? 5.292 -4.143 4.047 1.00 86.12 166 LEU A O 1
ATOM 1242 N N . GLN A 1 167 ? 7.492 -4.435 3.700 1.00 88.19 167 GLN A N 1
ATOM 1243 C CA . GLN A 1 167 ? 7.718 -5.193 4.929 1.00 88.19 167 GLN A CA 1
ATOM 1244 C C . GLN A 1 167 ? 7.308 -4.390 6.175 1.00 88.19 167 GLN A C 1
ATOM 1246 O O . GLN A 1 167 ? 6.544 -4.880 7.004 1.00 88.19 167 GLN A O 1
ATOM 1251 N N . ARG A 1 168 ? 7.706 -3.114 6.256 1.00 87.69 168 ARG A N 1
ATOM 1252 C CA . ARG A 1 168 ? 7.295 -2.207 7.344 1.00 87.69 168 ARG A CA 1
ATOM 1253 C C . ARG A 1 168 ? 5.786 -1.974 7.390 1.00 87.69 168 ARG A C 1
ATOM 1255 O O . ARG A 1 168 ? 5.212 -1.865 8.471 1.00 87.69 168 ARG A O 1
ATOM 1262 N N . SER A 1 169 ? 5.139 -1.869 6.230 1.00 83.44 169 SER A N 1
ATOM 1263 C CA . SER A 1 169 ? 3.683 -1.724 6.148 1.00 83.44 169 SER A CA 1
ATOM 1264 C C . SER A 1 169 ? 2.974 -2.953 6.731 1.00 83.44 169 SER A C 1
ATOM 1266 O O . SER A 1 169 ? 2.088 -2.815 7.577 1.00 83.44 169 SER A O 1
ATOM 1268 N N . ARG A 1 170 ? 3.440 -4.161 6.380 1.00 85.06 170 ARG A N 1
ATOM 1269 C CA . ARG A 1 170 ? 2.927 -5.426 6.936 1.00 85.06 170 ARG A CA 1
ATOM 1270 C C . ARG A 1 170 ? 3.125 -5.521 8.445 1.00 85.06 170 ARG A C 1
ATOM 1272 O O . ARG A 1 170 ? 2.193 -5.894 9.150 1.00 85.06 170 ARG A O 1
ATOM 1279 N N . GLU A 1 171 ? 4.301 -5.157 8.947 1.00 87.50 171 GLU A N 1
ATOM 1280 C CA . GLU A 1 171 ? 4.595 -5.154 10.387 1.00 87.50 171 GLU A CA 1
ATOM 1281 C C . GLU A 1 171 ? 3.637 -4.235 11.156 1.00 87.50 171 GLU A C 1
ATOM 1283 O O . GLU A 1 171 ? 3.024 -4.664 12.132 1.00 87.50 171 GLU A O 1
ATOM 1288 N N . ARG A 1 172 ? 3.400 -3.013 10.658 1.00 86.06 172 ARG A N 1
ATOM 1289 C CA . ARG A 1 172 ? 2.427 -2.079 11.255 1.00 86.06 172 ARG A CA 1
ATOM 1290 C C . ARG A 1 172 ? 1.000 -2.622 11.234 1.00 86.06 172 ARG A C 1
ATOM 1292 O O . ARG A 1 172 ? 0.240 -2.395 12.174 1.00 86.06 172 ARG A O 1
ATOM 1299 N N . GLN A 1 173 ? 0.601 -3.308 10.163 1.00 83.06 173 GLN A N 1
ATOM 1300 C CA . GLN A 1 173 ? -0.720 -3.936 10.087 1.00 83.06 173 GLN A CA 1
ATOM 1301 C C . GLN A 1 173 ? -0.855 -5.085 11.096 1.00 83.06 173 GLN A C 1
ATOM 1303 O O . GLN A 1 173 ? -1.887 -5.194 11.760 1.00 83.06 173 GLN A O 1
ATOM 1308 N N . GLN A 1 174 ? 0.186 -5.906 11.260 1.00 85.94 174 GLN A N 1
ATOM 1309 C CA . GLN A 1 174 ? 0.210 -6.984 12.251 1.00 85.94 174 GLN A CA 1
ATOM 1310 C C . GLN A 1 174 ? 0.169 -6.451 13.684 1.00 85.94 174 GLN A C 1
ATOM 1312 O O . GLN A 1 174 ? -0.567 -6.989 14.509 1.00 85.94 174 GLN A O 1
ATOM 1317 N N . GLU A 1 175 ? 0.907 -5.382 13.978 1.00 89.31 175 GLU A N 1
ATOM 1318 C CA . GLU A 1 175 ? 0.881 -4.712 15.280 1.00 89.31 175 GLU A CA 1
ATOM 1319 C C . GLU A 1 175 ? -0.522 -4.176 15.594 1.00 89.31 175 GLU A C 1
ATOM 1321 O O . GLU A 1 175 ? -1.114 -4.561 16.599 1.00 89.31 175 GLU A O 1
ATOM 1326 N N . LYS A 1 176 ? -1.140 -3.435 14.664 1.00 85.56 176 LYS A N 1
ATOM 1327 C CA . LYS A 1 176 ? -2.531 -2.967 14.813 1.00 85.56 176 LYS A CA 1
ATOM 1328 C C . LYS A 1 176 ? -3.523 -4.113 15.030 1.00 85.56 176 LYS A C 1
ATOM 1330 O O . LYS A 1 176 ? -4.490 -3.959 15.778 1.00 85.56 176 LYS A O 1
ATOM 1335 N N . ALA A 1 177 ? -3.333 -5.248 14.359 1.00 84.38 177 ALA A N 1
ATOM 1336 C CA . ALA A 1 177 ? -4.184 -6.421 14.542 1.00 84.38 177 ALA A CA 1
ATOM 1337 C C . ALA A 1 177 ? -4.009 -7.037 15.941 1.00 84.38 177 ALA A C 1
ATOM 1339 O O . ALA A 1 177 ? -5.004 -7.375 16.588 1.00 84.38 177 ALA A O 1
ATOM 1340 N N . ARG A 1 178 ? -2.767 -7.121 16.436 1.00 89.69 178 ARG A N 1
ATOM 1341 C CA . ARG A 1 178 ? -2.464 -7.565 17.805 1.00 89.69 178 ARG A CA 1
ATOM 1342 C C . ARG A 1 178 ? -3.068 -6.624 18.841 1.00 89.69 178 ARG A C 1
ATOM 1344 O O . ARG A 1 178 ? -3.758 -7.102 19.736 1.00 89.69 178 ARG A O 1
ATOM 1351 N N . ASP A 1 179 ? -2.922 -5.314 18.673 1.00 89.31 179 ASP A N 1
ATOM 1352 C CA . ASP A 1 179 ? -3.491 -4.316 19.586 1.00 89.31 179 ASP A CA 1
ATOM 1353 C C . ASP A 1 179 ? -5.015 -4.431 19.683 1.00 89.31 179 ASP A C 1
ATOM 1355 O O . ASP A 1 179 ? -5.588 -4.394 20.774 1.00 89.31 179 ASP A O 1
ATOM 1359 N N . ARG A 1 180 ? -5.694 -4.636 18.546 1.00 88.38 180 ARG A N 1
ATOM 1360 C CA . ARG A 1 180 ? -7.144 -4.884 18.517 1.00 88.38 180 ARG A CA 1
ATOM 1361 C C . ARG A 1 180 ? -7.517 -6.171 19.252 1.00 88.38 180 ARG A C 1
ATOM 1363 O O . ARG A 1 180 ? -8.523 -6.183 19.963 1.00 88.38 180 ARG A O 1
ATOM 1370 N N . SER A 1 181 ? -6.719 -7.229 19.104 1.00 88.00 181 SER A N 1
ATOM 1371 C CA . SER A 1 181 ? -6.923 -8.497 19.812 1.00 88.00 181 SER A CA 1
ATOM 1372 C C . SER A 1 181 ? -6.791 -8.320 21.325 1.00 88.00 181 SER A C 1
ATOM 1374 O O . SER A 1 181 ? -7.705 -8.687 22.062 1.00 88.00 181 SER A O 1
ATOM 1376 N N . VAL A 1 182 ? -5.713 -7.679 21.787 1.00 91.69 182 VAL A N 1
ATOM 1377 C CA . VAL A 1 182 ? -5.486 -7.404 23.215 1.00 91.69 182 VAL A CA 1
ATOM 1378 C C . VAL A 1 182 ? -6.603 -6.523 23.776 1.00 91.69 182 VAL A C 1
ATOM 1380 O O . VAL A 1 182 ? -7.171 -6.821 24.825 1.00 91.69 182 VAL A O 1
ATOM 1383 N N . ALA A 1 183 ? -7.000 -5.469 23.057 1.00 89.00 183 ALA A N 1
ATOM 1384 C CA . ALA A 1 183 ? -8.097 -4.602 23.481 1.00 89.00 183 ALA A CA 1
ATOM 1385 C C . ALA A 1 183 ? -9.435 -5.357 23.603 1.00 89.00 183 ALA A C 1
ATOM 1387 O O . ALA A 1 183 ? -10.223 -5.079 24.511 1.00 89.00 183 ALA A O 1
ATOM 1388 N N . SER A 1 184 ? -9.700 -6.310 22.705 1.00 88.44 184 SER A N 1
ATOM 1389 C CA . SER A 1 184 ? -10.875 -7.184 22.766 1.00 88.44 184 SER A CA 1
ATOM 1390 C C . SER A 1 184 ? -10.838 -8.103 23.991 1.00 88.44 184 SER A C 1
ATOM 1392 O O . SER A 1 184 ? -11.826 -8.207 24.721 1.00 88.44 184 SER A O 1
ATOM 1394 N N . GLU A 1 185 ? -9.689 -8.716 24.268 1.00 87.44 185 GLU A N 1
ATOM 1395 C CA . GLU A 1 185 ? -9.505 -9.611 25.411 1.00 87.44 185 GLU A CA 1
ATOM 1396 C C . GLU A 1 185 ? -9.669 -8.879 26.749 1.00 87.44 185 GLU A C 1
ATOM 1398 O O . GLU A 1 185 ? -10.449 -9.313 27.597 1.00 87.44 185 GLU A O 1
ATOM 1403 N N . VAL A 1 186 ? -9.077 -7.689 26.890 1.00 90.50 186 VAL A N 1
ATOM 1404 C CA . VAL A 1 186 ? -9.241 -6.834 28.080 1.00 90.50 186 VAL A CA 1
ATOM 1405 C C . VAL A 1 186 ? -10.709 -6.458 28.309 1.00 90.50 186 VAL A C 1
ATOM 1407 O O . VAL A 1 186 ? -11.182 -6.428 29.448 1.00 90.50 186 VAL A O 1
ATOM 1410 N N . ARG A 1 187 ? -11.471 -6.170 27.243 1.00 90.56 187 ARG A N 1
ATOM 1411 C CA . ARG A 1 187 ? -12.917 -5.907 27.363 1.00 90.56 187 ARG A CA 1
ATOM 1412 C C . ARG A 1 187 ? -13.674 -7.150 27.819 1.00 90.56 187 ARG A C 1
ATOM 1414 O O . ARG A 1 187 ? -14.565 -7.028 28.658 1.00 90.56 187 ARG A O 1
ATOM 1421 N N . ARG A 1 188 ? -13.305 -8.330 27.310 1.00 90.31 188 ARG A N 1
ATOM 1422 C CA . ARG A 1 188 ? -13.900 -9.609 27.714 1.00 90.31 188 ARG A CA 1
ATOM 1423 C C . ARG A 1 188 ? -13.655 -9.889 29.195 1.00 90.31 188 ARG A C 1
ATOM 1425 O O . ARG A 1 188 ? -14.605 -10.204 29.903 1.00 90.31 188 ARG A O 1
ATOM 1432 N N . GLU A 1 189 ? -12.427 -9.709 29.676 1.00 91.12 189 GLU A N 1
ATOM 1433 C CA . GLU A 1 189 ? -12.090 -9.884 31.093 1.00 91.12 189 GLU A CA 1
ATOM 1434 C C . GLU A 1 189 ? -12.840 -8.904 31.997 1.00 91.12 189 GLU A C 1
ATOM 1436 O O . GLU A 1 189 ? -13.373 -9.300 33.032 1.00 91.12 189 GLU A O 1
ATOM 1441 N N . LYS A 1 190 ? -12.933 -7.625 31.605 1.00 91.56 190 LYS A N 1
ATOM 1442 C CA . LYS A 1 190 ? -13.710 -6.629 32.359 1.00 91.56 190 LYS A CA 1
ATOM 1443 C C . LYS A 1 190 ? -15.188 -7.004 32.441 1.00 91.56 190 LYS A C 1
ATOM 1445 O O . LYS A 1 190 ? -15.774 -6.898 33.515 1.00 91.56 190 LYS A O 1
ATOM 1450 N N . ALA A 1 191 ? -15.776 -7.464 31.337 1.00 89.94 191 ALA A N 1
ATOM 1451 C CA . ALA A 1 191 ? -17.164 -7.917 31.315 1.00 89.94 191 ALA A CA 1
ATOM 1452 C C . ALA A 1 191 ? -17.374 -9.158 32.199 1.00 89.94 191 ALA A C 1
ATOM 1454 O O . ALA A 1 191 ? -18.393 -9.261 32.877 1.00 89.94 191 ALA A O 1
ATOM 1455 N N . LEU A 1 192 ? -16.404 -10.076 32.226 1.00 90.69 192 LEU A N 1
ATOM 1456 C CA . LEU A 1 192 ? -16.463 -11.283 33.048 1.00 90.69 192 LEU A CA 1
ATOM 1457 C C . LEU A 1 192 ? -16.391 -10.938 34.544 1.00 90.69 192 LEU A C 1
ATOM 1459 O O . LEU A 1 192 ? -17.278 -11.333 35.294 1.00 90.69 192 LEU A O 1
ATOM 1463 N N . LYS A 1 193 ? -15.453 -10.069 34.943 1.00 92.62 193 LYS A N 1
ATOM 1464 C CA . LYS A 1 193 ? -15.354 -9.550 36.321 1.00 92.62 193 LYS A CA 1
ATOM 1465 C C . LYS A 1 193 ? -16.606 -8.785 36.760 1.00 92.62 193 LYS A C 1
ATOM 1467 O O . LYS A 1 193 ? -17.023 -8.884 37.909 1.00 92.62 193 LYS A O 1
ATOM 1472 N N . GLN A 1 194 ? -17.225 -8.014 35.862 1.00 90.06 194 GLN A N 1
ATOM 1473 C CA . GLN A 1 194 ? -18.488 -7.330 36.164 1.00 90.06 194 GLN A CA 1
ATOM 1474 C C . GLN A 1 194 ? -19.643 -8.315 36.378 1.00 90.06 194 GLN A C 1
ATOM 1476 O O . GLN A 1 194 ? -20.443 -8.104 37.286 1.00 90.06 194 GLN A O 1
ATOM 1481 N N . LYS A 1 195 ? -19.718 -9.393 35.587 1.00 92.44 195 LYS A N 1
ATOM 1482 C CA . LYS A 1 195 ? -20.724 -10.449 35.774 1.00 92.44 195 LYS A CA 1
ATOM 1483 C C . LYS A 1 195 ? -20.530 -11.207 37.083 1.00 92.44 195 LYS A C 1
ATOM 1485 O O . LYS A 1 195 ? -21.509 -11.427 37.784 1.00 92.44 195 LYS A O 1
ATOM 1490 N N . GLU A 1 196 ? -19.293 -11.559 37.428 1.00 91.94 196 GLU A N 1
ATOM 1491 C CA . GLU A 1 196 ? -18.974 -12.208 38.707 1.00 91.94 196 GLU A CA 1
ATOM 1492 C C . GLU A 1 196 ? -19.376 -11.324 39.891 1.00 91.94 196 GLU A C 1
ATOM 1494 O O . GLU A 1 196 ? -20.073 -11.783 40.791 1.00 91.94 196 GLU A O 1
ATOM 1499 N N . LYS A 1 197 ? -19.043 -10.028 39.839 1.00 93.19 197 LYS A N 1
ATOM 1500 C CA . LYS A 1 197 ? -19.435 -9.070 40.880 1.00 93.19 197 LYS A CA 1
ATOM 1501 C C . LYS A 1 197 ? -20.955 -8.910 40.995 1.00 93.19 197 LYS A C 1
ATOM 1503 O O . LYS A 1 197 ? -21.473 -8.799 42.101 1.00 93.19 197 LYS A O 1
ATOM 1508 N N . ALA A 1 198 ? -21.672 -8.888 39.870 1.00 91.31 198 ALA A N 1
ATOM 1509 C CA . ALA A 1 198 ? -23.132 -8.818 39.875 1.00 91.31 198 ALA A CA 1
ATOM 1510 C C . ALA A 1 198 ? -23.757 -10.080 40.495 1.00 91.31 198 ALA A C 1
ATOM 1512 O O . ALA A 1 198 ? -24.667 -9.967 41.311 1.00 91.31 198 ALA A O 1
ATOM 1513 N N . ALA A 1 199 ? -23.226 -11.262 40.169 1.00 92.38 199 ALA A N 1
ATOM 1514 C CA . ALA A 1 199 ? -23.679 -12.527 40.743 1.00 92.38 199 ALA A CA 1
ATOM 1515 C C . ALA A 1 199 ? -23.405 -12.613 42.255 1.00 92.38 199 ALA A C 1
ATOM 1517 O O . ALA A 1 199 ? -24.245 -13.104 43.006 1.00 92.38 199 ALA A O 1
ATOM 1518 N N . GLU A 1 200 ? -22.261 -12.103 42.720 1.00 93.25 200 GLU A N 1
ATOM 1519 C CA . GLU A 1 200 ? -21.934 -12.040 44.149 1.00 93.25 200 GLU A CA 1
ATOM 1520 C C . GLU A 1 200 ? -22.903 -11.123 44.914 1.00 93.25 200 GLU A C 1
ATOM 1522 O O . GLU A 1 200 ? -23.434 -11.513 45.956 1.00 93.25 200 GLU A O 1
ATOM 1527 N N . GLN A 1 201 ? -23.217 -9.948 44.357 1.00 92.12 201 GLN A N 1
ATOM 1528 C CA . GLN A 1 201 ? -24.211 -9.035 44.932 1.00 92.12 201 GLN A CA 1
ATOM 1529 C C . GLN A 1 201 ? -25.618 -9.648 44.958 1.00 92.12 201 GLN A C 1
ATOM 1531 O O . GLN A 1 201 ? -26.327 -9.532 45.957 1.00 92.12 201 GLN A O 1
ATOM 1536 N N . GLU A 1 202 ? -26.029 -10.330 43.888 1.00 91.88 202 GLU A N 1
ATOM 1537 C CA . GLU A 1 202 ? -27.324 -11.014 43.826 1.00 91.88 202 GLU A CA 1
ATOM 1538 C C . GLU A 1 202 ? -27.421 -12.146 44.863 1.00 91.88 202 GLU A C 1
ATOM 1540 O O . GLU A 1 202 ? -28.443 -12.291 45.546 1.00 91.88 202 GLU A O 1
ATOM 1545 N N . ALA A 1 203 ? -26.343 -12.912 45.046 1.00 93.31 203 ALA A N 1
ATOM 1546 C CA . ALA A 1 203 ? -26.267 -13.954 46.065 1.00 93.31 203 ALA A CA 1
ATOM 1547 C C . ALA A 1 203 ? -26.367 -13.373 47.487 1.00 93.31 203 ALA A C 1
ATOM 1549 O O . ALA A 1 203 ? -27.079 -13.926 48.332 1.00 93.31 203 ALA A O 1
ATOM 1550 N N . GLU A 1 204 ? -25.709 -12.242 47.753 1.00 93.00 204 GLU A N 1
ATOM 1551 C CA . GLU A 1 204 ? -25.780 -11.552 49.044 1.00 93.00 204 GLU A CA 1
ATOM 1552 C C . GLU A 1 204 ? -27.200 -11.047 49.347 1.00 93.00 204 GLU A C 1
ATOM 1554 O O . GLU A 1 204 ? -27.734 -11.309 50.431 1.00 93.00 204 GLU A O 1
ATOM 1559 N N . VAL A 1 205 ? -27.858 -10.412 48.371 1.00 93.38 205 VAL A N 1
ATOM 1560 C CA . VAL A 1 205 ? -29.256 -9.962 48.488 1.00 93.38 205 VAL A CA 1
ATOM 1561 C C . VAL A 1 205 ? -30.193 -11.144 48.735 1.00 93.38 205 VAL A C 1
ATOM 1563 O O . VAL A 1 205 ? -31.040 -11.087 49.628 1.00 93.38 205 VAL A O 1
ATOM 1566 N N . THR A 1 206 ? -30.015 -12.246 48.006 1.00 92.44 206 THR A N 1
ATOM 1567 C CA . THR A 1 206 ? -30.829 -13.460 48.171 1.00 92.44 206 THR A CA 1
ATOM 1568 C C . THR A 1 206 ? -30.660 -14.061 49.568 1.00 92.44 206 THR A C 1
ATOM 1570 O O . THR A 1 206 ? -31.640 -14.482 50.193 1.00 92.44 206 THR A O 1
ATOM 1573 N N . LYS A 1 207 ? -29.436 -14.056 50.108 1.00 94.12 207 LYS A N 1
ATOM 1574 C CA . LYS A 1 207 ? -29.146 -14.520 51.471 1.00 94.12 207 LYS A CA 1
ATOM 1575 C C . LYS A 1 207 ? -29.814 -13.634 52.526 1.00 94.12 207 LYS A C 1
ATOM 1577 O O . LYS A 1 207 ? -30.450 -14.160 53.441 1.00 94.12 207 LYS A O 1
ATOM 1582 N N . LEU A 1 208 ? -29.717 -12.311 52.382 1.00 93.81 208 LEU A N 1
ATOM 1583 C CA . LEU A 1 208 ? -30.387 -11.335 53.251 1.00 93.81 208 LEU A CA 1
ATOM 1584 C C . LEU A 1 208 ? -31.908 -11.503 53.226 1.00 93.81 208 LEU A C 1
ATOM 1586 O O . LEU A 1 208 ? -32.535 -11.599 54.281 1.00 93.81 208 LEU A O 1
ATOM 1590 N N . PHE A 1 209 ? -32.492 -11.614 52.033 1.00 94.00 209 PHE A N 1
ATOM 1591 C CA . PHE A 1 209 ? -33.929 -11.804 51.861 1.00 94.00 209 PHE A CA 1
ATOM 1592 C C . PHE A 1 209 ? -34.411 -13.116 52.489 1.00 94.00 209 PHE A C 1
ATOM 1594 O O . PHE A 1 209 ? -35.419 -13.143 53.196 1.00 94.00 209 PHE A O 1
ATOM 1601 N N . THR A 1 210 ? -33.663 -14.205 52.291 1.00 93.19 2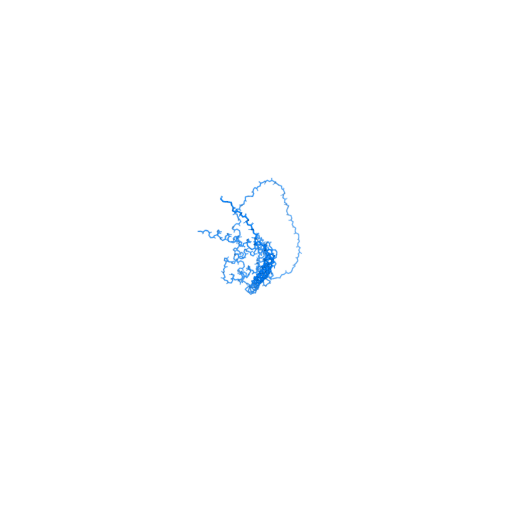10 THR A N 1
ATOM 1602 C CA . THR A 1 210 ? -33.977 -15.509 52.891 1.00 93.19 210 THR A CA 1
ATOM 1603 C C . THR A 1 210 ? -33.949 -15.435 54.416 1.00 93.19 210 THR A C 1
ATOM 1605 O O . THR A 1 210 ? -34.870 -15.932 55.064 1.00 93.19 210 THR A O 1
ATOM 1608 N N . LYS A 1 211 ? -32.946 -14.760 54.994 1.00 94.38 211 LYS A N 1
ATOM 1609 C CA . LYS A 1 211 ? -32.863 -14.538 56.442 1.00 94.38 211 LYS A CA 1
ATOM 1610 C C . LYS A 1 211 ? -34.060 -13.735 56.958 1.00 94.38 211 LYS A C 1
ATOM 1612 O O . LYS A 1 211 ? -34.754 -14.209 57.850 1.00 94.38 211 LYS A O 1
ATOM 1617 N N . MET A 1 212 ? -34.362 -12.587 56.345 1.00 91.75 212 MET A N 1
ATOM 1618 C CA . MET A 1 212 ? -35.518 -11.761 56.725 1.00 91.75 212 MET A CA 1
ATOM 1619 C C . MET A 1 212 ? -36.836 -12.540 56.662 1.00 91.75 212 MET A C 1
ATOM 1621 O O . MET A 1 212 ? -37.686 -12.398 57.539 1.00 91.75 212 MET A O 1
ATOM 1625 N N . LYS A 1 213 ? -37.008 -13.393 55.645 1.00 93.94 213 LYS A N 1
ATOM 1626 C CA . LYS A 1 213 ? -38.185 -14.258 55.516 1.00 93.94 213 LYS A CA 1
ATOM 1627 C C . LYS A 1 213 ? -38.288 -15.259 56.671 1.00 93.94 213 LYS A C 1
ATOM 1629 O O . LYS A 1 213 ? -39.388 -15.460 57.184 1.00 93.94 213 LYS A O 1
ATOM 1634 N N . MET A 1 214 ? -37.181 -15.887 57.076 1.00 92.75 214 MET A N 1
ATOM 1635 C CA . MET A 1 214 ? -37.174 -16.810 58.218 1.00 92.75 214 MET A CA 1
ATOM 1636 C C . MET A 1 214 ? -37.449 -16.089 59.541 1.00 92.75 214 MET A C 1
ATOM 1638 O O . MET A 1 214 ? -38.259 -16.573 60.333 1.00 92.75 214 MET A O 1
ATOM 1642 N N . ASP A 1 215 ? -36.849 -14.917 59.751 1.00 89.81 215 ASP A N 1
ATOM 1643 C CA . ASP A 1 215 ? -37.070 -14.099 60.948 1.00 89.81 215 ASP A CA 1
ATOM 1644 C C . ASP A 1 215 ? -38.554 -13.699 61.057 1.00 89.81 215 ASP A C 1
ATOM 1646 O O . ASP A 1 215 ? -39.187 -13.919 62.090 1.00 89.81 215 ASP A O 1
ATOM 1650 N N . ALA A 1 216 ? -39.161 -13.226 59.960 1.00 88.50 216 ALA A N 1
ATOM 1651 C CA . ALA A 1 216 ? -40.584 -12.884 59.912 1.00 88.50 216 ALA A CA 1
ATOM 1652 C C . ALA A 1 216 ? -41.498 -14.092 60.186 1.00 88.50 216 ALA A C 1
ATOM 1654 O O . ALA A 1 216 ? -42.464 -13.982 60.940 1.00 88.50 216 ALA A O 1
ATOM 1655 N N . GLN A 1 217 ? -41.190 -15.264 59.617 1.00 87.62 217 GLN A N 1
ATOM 1656 C CA . GLN A 1 217 ? -41.948 -16.490 59.891 1.00 87.62 217 GLN A CA 1
ATOM 1657 C C . GLN A 1 217 ? -41.855 -16.921 61.358 1.00 87.62 217 GLN A C 1
ATOM 1659 O O . GLN A 1 217 ? -42.837 -17.428 61.900 1.00 87.62 217 GLN A O 1
ATOM 1664 N N . THR A 1 218 ? -40.698 -16.732 61.990 1.00 85.50 218 THR A N 1
ATOM 1665 C CA . THR A 1 218 ? -40.487 -17.054 63.408 1.00 85.50 218 THR A CA 1
ATOM 1666 C C . THR A 1 218 ? -41.319 -16.123 64.287 1.00 85.50 218 THR A C 1
ATOM 1668 O O . THR A 1 218 ? -42.114 -16.602 65.089 1.00 85.50 218 THR A O 1
ATOM 1671 N N . ILE A 1 219 ? -41.273 -14.811 64.0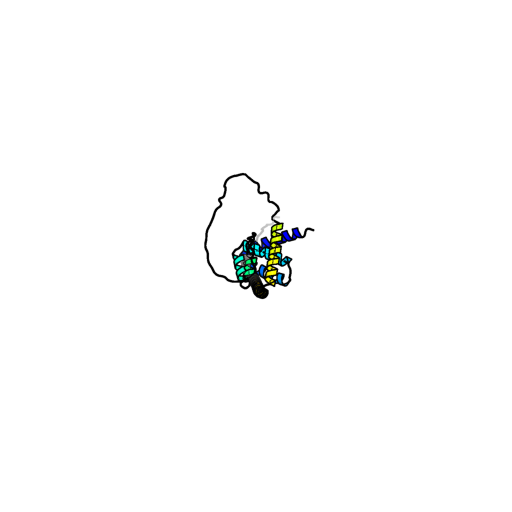24 1.00 84.44 219 ILE A N 1
ATOM 1672 C CA . ILE A 1 219 ? -42.094 -13.810 64.725 1.00 84.44 219 ILE A CA 1
ATOM 1673 C C . ILE A 1 219 ? -43.591 -14.128 64.605 1.00 84.44 219 ILE A C 1
ATOM 1675 O O . ILE A 1 219 ? -44.319 -14.081 65.598 1.00 84.44 219 ILE A O 1
ATOM 1679 N N . CYS A 1 220 ? -44.074 -14.481 63.408 1.00 78.62 220 CYS A N 1
ATOM 1680 C CA . CYS A 1 220 ? -45.476 -14.854 63.217 1.00 78.62 220 CYS A CA 1
ATOM 1681 C C . CYS A 1 220 ? -45.857 -16.118 64.003 1.00 78.62 220 CYS A C 1
ATOM 1683 O O . CYS A 1 220 ? -46.934 -16.152 64.594 1.00 78.62 220 CYS A O 1
ATOM 1685 N N . LYS A 1 221 ? -44.983 -17.134 64.043 1.00 76.31 221 LYS A N 1
ATOM 1686 C CA . LYS A 1 221 ? -45.221 -18.368 64.809 1.00 76.31 221 LYS A CA 1
ATOM 1687 C C . LYS A 1 221 ? -45.268 -18.104 66.314 1.00 76.31 221 LYS A C 1
ATOM 1689 O O . LYS A 1 221 ? -46.206 -18.569 66.961 1.00 76.31 221 LYS A O 1
ATOM 1694 N N . ASP A 1 222 ? -44.341 -17.304 66.833 1.00 67.81 222 ASP A N 1
ATOM 1695 C CA . ASP A 1 222 ? -44.273 -16.935 68.254 1.00 67.81 222 ASP A CA 1
ATOM 1696 C C . ASP A 1 222 ? -45.464 -16.060 68.685 1.00 67.81 222 ASP A C 1
ATOM 1698 O O . ASP A 1 222 ? -45.962 -16.157 69.807 1.00 67.81 222 ASP A O 1
ATOM 1702 N N . SER A 1 223 ? -45.996 -15.253 67.763 1.00 59.47 223 SER A N 1
ATOM 1703 C CA . SER A 1 223 ? -47.206 -14.454 67.998 1.00 59.47 223 SER A CA 1
ATOM 1704 C C . SER A 1 223 ? -48.478 -15.314 68.051 1.00 59.47 223 SER A C 1
ATOM 1706 O O . SER A 1 223 ? -49.410 -14.992 68.783 1.00 59.47 223 SER A O 1
ATOM 1708 N N . THR A 1 224 ? -48.528 -16.428 67.310 1.00 54.25 224 THR A N 1
ATOM 1709 C CA . THR A 1 224 ? -49.674 -17.357 67.323 1.00 54.25 224 THR A CA 1
ATOM 1710 C C . 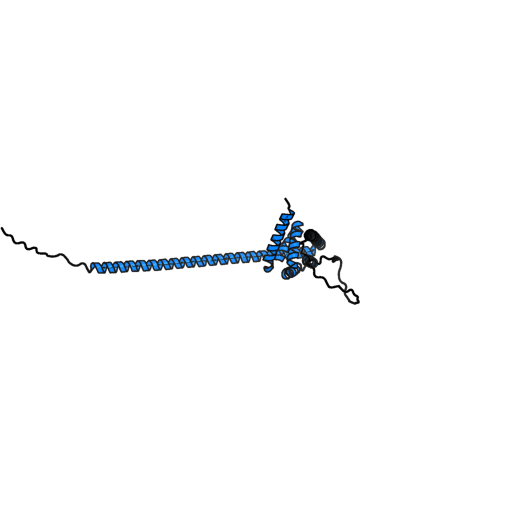THR A 1 224 ? -49.660 -18.357 68.480 1.00 54.25 224 THR A C 1
ATOM 1712 O O . THR A 1 224 ? -50.727 -18.757 68.936 1.00 54.25 224 THR A O 1
ATOM 1715 N N . SER A 1 225 ? -48.493 -18.738 69.008 1.00 50.19 225 SER A N 1
ATOM 1716 C CA . SER A 1 225 ? -48.388 -19.617 70.186 1.00 50.19 225 SER A CA 1
ATOM 1717 C C . SER A 1 225 ? -48.729 -18.906 71.506 1.00 50.19 225 SER A C 1
ATOM 1719 O O . SER A 1 225 ? -49.141 -19.565 72.457 1.00 50.19 225 SER A O 1
ATOM 1721 N N . SER A 1 226 ? -48.650 -17.571 71.547 1.00 45.12 226 SER A N 1
ATOM 1722 C CA . SER A 1 226 ? -49.117 -16.728 72.665 1.00 45.12 226 SER A CA 1
ATOM 1723 C C . SER A 1 226 ? -50.652 -16.545 72.705 1.00 45.12 226 SER A C 1
ATOM 1725 O O . SER A 1 226 ? -51.220 -16.169 73.727 1.00 45.12 226 SER A O 1
ATOM 1727 N N . LEU A 1 227 ? -51.350 -16.859 71.607 1.00 47.16 227 LEU A N 1
ATOM 1728 C CA . LEU A 1 227 ? -52.800 -16.686 71.431 1.00 47.16 227 LEU A CA 1
ATOM 1729 C C . LEU A 1 227 ? -53.537 -18.026 71.259 1.00 47.16 227 LEU A C 1
ATOM 1731 O O . LEU A 1 227 ? -54.495 -18.117 70.496 1.00 47.16 227 LEU A O 1
ATOM 1735 N N . ALA A 1 228 ? -53.128 -19.079 71.972 1.00 45.88 228 ALA A N 1
ATOM 1736 C CA . ALA A 1 228 ? -53.997 -20.240 72.165 1.00 45.88 228 ALA A CA 1
ATOM 1737 C C . ALA A 1 228 ? -55.081 -19.879 73.203 1.00 45.88 228 ALA A C 1
ATOM 1739 O O . ALA A 1 228 ? -54.745 -19.679 74.373 1.00 45.88 228 ALA A O 1
ATOM 1740 N N . PRO A 1 229 ? -56.376 -19.785 72.839 1.00 45.69 229 PRO A N 1
ATOM 1741 C CA . PRO A 1 229 ? -57.417 -19.613 73.833 1.00 45.69 229 PRO A CA 1
ATOM 1742 C C . PRO A 1 229 ? -57.614 -20.940 74.570 1.00 45.69 229 PRO A C 1
ATOM 1744 O O . PRO A 1 229 ? -57.865 -21.988 73.973 1.00 45.69 229 PRO A O 1
ATOM 1747 N N . SER A 1 230 ? -57.520 -20.878 75.893 1.00 48.31 230 SER A N 1
ATOM 1748 C CA . SER A 1 230 ? -58.002 -21.891 76.820 1.00 48.31 230 SER A CA 1
ATOM 1749 C C . SER A 1 230 ? -59.513 -22.080 76.647 1.00 48.31 230 SER A C 1
ATOM 1751 O O . SER A 1 230 ? -60.325 -21.448 77.313 1.00 48.31 230 SER A O 1
ATOM 1753 N N . LEU A 1 231 ? -59.910 -22.981 75.750 1.00 54.66 231 LEU A N 1
ATOM 1754 C CA . LEU A 1 231 ? -61.279 -23.485 75.663 1.00 54.66 231 LEU A CA 1
ATOM 1755 C C . LEU A 1 231 ? -61.285 -24.992 75.929 1.00 54.66 231 LEU A C 1
ATOM 1757 O O . LEU A 1 231 ? -61.438 -25.811 75.031 1.00 54.66 231 LEU A O 1
ATOM 1761 N N . SER A 1 232 ? -61.144 -25.342 77.208 1.00 43.00 232 SER A N 1
ATOM 1762 C CA . SER A 1 232 ? -61.716 -26.566 77.772 1.00 43.00 232 SER A CA 1
ATOM 1763 C C . SER A 1 232 ? -62.929 -26.142 78.593 1.00 43.00 232 SER A C 1
ATOM 1765 O O . SER A 1 232 ? -62.815 -25.767 79.759 1.00 43.00 232 SER A O 1
ATOM 1767 N N . SER A 1 233 ? -64.083 -26.125 77.929 1.00 41.81 233 SER A N 1
ATOM 1768 C CA . SER A 1 233 ? -65.375 -25.741 78.482 1.00 41.81 233 SER A CA 1
ATOM 1769 C C . SER A 1 233 ? -65.873 -26.759 79.510 1.00 41.81 233 SER A C 1
ATOM 1771 O O . SER A 1 233 ? -66.229 -27.886 79.162 1.00 41.81 233 SER A O 1
ATOM 1773 N N . SER A 1 234 ? -66.006 -26.326 80.760 1.00 48.72 234 SER A N 1
ATOM 1774 C CA . SER A 1 234 ? -66.961 -26.905 81.702 1.00 48.72 234 SER A CA 1
ATOM 1775 C C . SER A 1 234 ? -68.372 -26.539 81.237 1.00 48.72 234 SER A C 1
ATOM 1777 O O . SER A 1 234 ? -68.862 -25.455 81.545 1.00 48.72 234 SER A O 1
ATOM 1779 N N . PHE A 1 235 ? -69.018 -27.414 80.463 1.00 46.62 235 PHE A N 1
ATOM 1780 C CA . PHE A 1 235 ? -70.443 -27.294 80.153 1.00 46.62 235 PHE A CA 1
ATOM 1781 C C . PHE A 1 235 ? -71.211 -28.353 80.946 1.00 46.62 235 PHE A C 1
ATOM 1783 O O . PHE A 1 235 ? -71.320 -29.516 80.561 1.00 46.62 235 PHE A O 1
ATOM 1790 N N . THR A 1 236 ? -71.709 -27.939 82.106 1.00 50.56 236 THR A N 1
ATOM 1791 C CA . THR A 1 236 ? -72.680 -28.666 82.919 1.00 50.56 236 THR A CA 1
ATOM 1792 C C . THR A 1 236 ? -73.987 -28.802 82.140 1.00 50.56 236 THR A C 1
ATOM 1794 O O . THR A 1 236 ? -74.684 -27.819 81.899 1.00 50.56 236 THR A O 1
ATOM 1797 N N . ARG A 1 237 ? -74.359 -30.032 81.768 1.00 48.19 237 ARG A N 1
ATOM 1798 C CA . ARG A 1 237 ? -75.722 -30.350 81.327 1.00 48.19 237 ARG A CA 1
ATOM 1799 C C . ARG A 1 237 ? -76.482 -30.948 82.504 1.00 48.19 237 ARG A C 1
ATOM 1801 O O . ARG A 1 237 ? -76.305 -32.115 82.836 1.00 48.19 237 ARG A O 1
ATOM 1808 N N . ALA A 1 238 ? -77.312 -30.127 83.138 1.00 51.28 238 ALA A N 1
ATOM 1809 C CA . ALA A 1 238 ? -78.353 -30.600 84.035 1.00 51.28 238 ALA A CA 1
ATOM 1810 C C . ALA A 1 238 ? -79.428 -31.326 83.209 1.00 51.28 238 ALA A C 1
ATOM 1812 O O . ALA A 1 238 ? -79.986 -30.757 82.271 1.00 51.28 238 ALA A O 1
ATOM 1813 N N . ALA A 1 239 ? -79.709 -32.574 83.563 1.00 50.03 239 ALA A N 1
ATOM 1814 C CA . ALA A 1 239 ? -80.931 -33.272 83.193 1.00 50.03 239 ALA A CA 1
ATOM 1815 C C . ALA A 1 239 ? -81.444 -33.967 84.457 1.00 50.03 239 ALA A C 1
ATOM 1817 O O . ALA A 1 239 ? -80.815 -34.892 84.969 1.00 50.03 239 ALA A O 1
ATOM 1818 N N . SER A 1 240 ? -82.546 -33.452 84.999 1.00 53.00 240 SER A N 1
ATOM 1819 C CA . SER A 1 240 ? -83.309 -34.093 86.069 1.00 53.00 240 SER A CA 1
ATOM 1820 C C . SER A 1 240 ? -84.052 -35.324 85.531 1.00 53.00 240 SER A C 1
ATOM 1822 O O . SER A 1 240 ? -84.462 -35.310 84.367 1.00 53.00 240 SER A O 1
ATOM 1824 N N . PRO A 1 241 ? -84.273 -36.360 86.359 1.00 58.56 241 PRO A N 1
ATOM 1825 C CA . PRO A 1 241 ? -85.106 -37.497 86.005 1.00 58.56 241 PRO A CA 1
ATOM 1826 C C . PRO A 1 241 ? -86.569 -37.195 86.355 1.00 58.56 241 PRO A C 1
ATOM 1828 O O . PRO A 1 241 ? -86.860 -36.672 87.431 1.00 58.56 241 PRO A O 1
ATOM 1831 N N . LEU A 1 242 ? -87.491 -37.549 85.465 1.00 49.41 242 LEU A N 1
ATOM 1832 C CA . LEU A 1 242 ? -88.891 -37.765 85.811 1.00 49.41 242 LEU A CA 1
ATOM 1833 C C . LEU A 1 242 ? -89.299 -39.138 85.278 1.00 49.41 242 LEU A C 1
ATOM 1835 O O . LEU A 1 242 ? -88.947 -39.505 84.157 1.00 49.41 242 LEU A O 1
ATOM 1839 N N . SER A 1 243 ? -89.938 -39.848 86.201 1.00 48.47 243 SER A N 1
ATOM 1840 C CA . SER A 1 243 ? -90.410 -41.228 86.255 1.00 48.47 243 SER A CA 1
ATOM 1841 C C . SER A 1 243 ? -91.119 -41.773 85.022 1.00 48.47 243 SER A C 1
ATOM 1843 O O . SER A 1 243 ? -91.823 -40.993 84.347 1.00 48.47 243 SER A O 1
#